Protein AF-0000000084930336 (afdb_homodimer)

Secondary structure (DSSP, 8-state):
-EEEEEEEEEEETTTTEEEEEEEETTSSEEEEEE--HHHHHHHHHHHHT---SS--HHHHHHHHHHHTT--EEEEEEEEEETTEEEEEEEETTS-EEEE-HHHHHHHHHHHT--EEE-HHHHHHH-EE--TTS--HHHHHHHHHTT--GGGGT----/-EEEEEEEEEEETTTTEEEEEEEETTSSEEEEEE--HHHHHHHHHHHHT---SS--HHHHHHHHHHHTT--EEEEEEEEEETTEEEEEEEETTS-EEEE-HHHHHHHHHHHT--EEE-HHHHHHH-EE--TTS--HHHHHHHHHTT--GGGGT----

Sequence (314 aa):
MNELDVVGVRVEMPSNQPIVLLREVGGDRYLPIWIGPGEATAIAFAQQGMAPPRPLTHDLFKDVLEAVGQELTEVRITDLRDGVFYAELVFASGVEVSARPSDAIALALRTGTPIYGSDGVLDDAGIAIPDEQEDEVEKFREFLDQISPEDFGTNSQMNELDVVGVRVEMPSNQPIVLLREVGGDRYLPIWIGPGEATAIAFAQQGMAPPRPLTHDLFKDVLEAVGQELTEVRITDLRDGVFYAELVFASGVEVSARPSDAIALALRTGTPIYGSDGVLDDAGIAIPDEQEDEVEKFREFLDQISPEDFGTNSQ

Radius of gyration: 21.58 Å; Cα contacts (8 Å, |Δi|>4): 586; chains: 2; bounding box: 43×74×46 Å

Foldseek 3Di:
DFWKDWPAKDQDPPVRWIWTWIDTDVAQWIFIDTDHPVLRVLLRCLVVVDDDPDDDDLSVVLVVCVVVVKAFAEKEFEDADLNATWIWTQIPVRDIDIDGPSSSSSNCSNRVHIYYYDPVSCVLGIDGDDCPVPPVVVVVVVVVVVDDSVNSRNPPD/DFWKDWPAKDQDPPVRWIWTWIDTDVAQWIFIDTDHPVLRVLLRCLVVVDDDPDDDDLSVVLVVCVVVVKAFAEKEFEDADLNATWIWTQIPVRDIDIDGPSSSSSNCSNRVHIYYYDPVSCVLGIDGDDCPVPPVVVVVVVVVVVDDSVNSNNPPD

Solvent-accessible surface area (backbone atoms only — not comparable to full-atom values): 17263 Å² total; per-residue (Å²): 113,40,48,41,40,81,74,48,69,44,73,41,82,89,79,58,51,19,31,40,34,30,31,35,63,97,54,49,34,31,40,70,40,82,45,49,62,70,49,42,51,51,36,50,41,40,74,70,66,64,76,64,97,60,57,48,71,59,49,37,50,50,52,49,34,55,71,71,71,50,48,67,58,36,28,33,38,62,40,67,55,89,59,41,62,35,17,34,42,32,31,73,87,69,48,71,40,77,36,40,47,63,58,44,49,34,39,23,58,69,70,72,27,54,35,29,33,25,62,67,35,45,68,75,57,34,42,77,52,73,70,82,63,64,58,59,67,60,49,43,52,56,44,56,71,68,56,48,75,66,71,58,58,43,66,86,119,112,40,50,41,41,82,74,48,69,43,72,41,82,88,79,60,51,19,31,40,36,30,31,35,63,99,54,50,35,31,39,70,40,81,44,50,60,70,49,44,50,52,37,49,41,39,73,68,65,63,75,64,98,59,57,49,72,59,51,36,51,50,53,48,34,54,70,73,70,49,48,68,57,35,29,35,38,61,39,66,57,90,59,41,62,34,16,34,42,31,31,72,87,67,49,70,43,78,35,41,48,63,56,44,50,34,40,25,58,69,69,70,26,52,35,29,32,24,62,68,35,45,70,72,59,34,42,77,53,73,71,82,65,67,57,60,66,59,51,45,51,55,45,56,72,67,58,47,74,65,71,60,60,43,68,87,120

Structure (mmCIF, N/CA/C/O backbone):
data_AF-0000000084930336-model_v1
#
loop_
_entity.id
_entity.type
_entity.pdbx_description
1 polymer 'BFN domain-containing protein'
#
loop_
_atom_site.group_PDB
_atom_site.id
_atom_site.type_symbol
_atom_site.label_atom_id
_atom_site.label_alt_id
_atom_site.label_comp_id
_atom_site.label_asym_id
_atom_site.label_entity_id
_atom_site.label_seq_id
_atom_site.pdbx_PDB_ins_code
_atom_site.Cartn_x
_atom_site.Cartn_y
_atom_site.Cartn_z
_atom_site.occupancy
_atom_site.B_iso_or_equiv
_atom_site.auth_seq_id
_atom_site.auth_comp_id
_atom_site.auth_asym_id
_atom_site.auth_atom_id
_atom_site.pdbx_PDB_model_num
ATOM 1 N N . MET A 1 1 ? -9.281 20.891 14.273 1 92.69 1 MET A N 1
ATOM 2 C CA . MET A 1 1 ? -8.648 20.344 13.078 1 92.69 1 MET A CA 1
ATOM 3 C C . MET A 1 1 ? -8.414 21.438 12.031 1 92.69 1 MET A C 1
ATOM 5 O O . MET A 1 1 ? -9.242 22.344 11.883 1 92.69 1 MET A O 1
ATOM 9 N N . ASN A 1 2 ? -7.258 21.547 11.469 1 97.31 2 ASN A N 1
ATOM 10 C CA . ASN A 1 2 ? -6.871 22.5 10.438 1 97.31 2 ASN A CA 1
ATOM 11 C C . ASN A 1 2 ? -6.602 21.797 9.102 1 97.31 2 ASN A C 1
ATOM 13 O O . ASN A 1 2 ? -5.879 20.797 9.055 1 97.31 2 ASN A O 1
ATOM 17 N N . GLU A 1 3 ? -7.191 22.375 8.125 1 98.56 3 GLU A N 1
ATOM 18 C CA . GLU A 1 3 ? -6.984 21.797 6.805 1 98.56 3 GLU A CA 1
ATOM 19 C C . GLU A 1 3 ? -5.551 22.016 6.324 1 98.56 3 GLU A C 1
ATOM 21 O O . GLU A 1 3 ? -4.973 23.078 6.539 1 98.56 3 GLU A O 1
ATOM 26 N N . LEU A 1 4 ? -5.043 20.984 5.742 1 98.69 4 LEU A N 1
ATOM 27 C CA . LEU A 1 4 ? -3.67 21 5.25 1 98.69 4 LEU A CA 1
ATOM 28 C C . LEU A 1 4 ? -3.621 20.688 3.758 1 98.69 4 LEU A C 1
ATOM 30 O O . LEU A 1 4 ? -4.375 19.844 3.268 1 98.69 4 LEU A O 1
ATOM 34 N N . ASP A 1 5 ? -2.65 21.328 3.105 1 97.69 5 ASP A N 1
ATOM 35 C CA . ASP A 1 5 ? -2.33 21 1.719 1 97.69 5 ASP A CA 1
ATOM 36 C C . ASP A 1 5 ? -0.946 20.375 1.606 1 97.69 5 ASP A C 1
ATOM 38 O O . ASP A 1 5 ? -0.009 20.781 2.289 1 97.69 5 ASP A O 1
ATOM 42 N N . VAL A 1 6 ? -0.922 19.422 0.725 1 97.75 6 VAL A N 1
ATOM 43 C CA . VAL A 1 6 ? 0.392 18.844 0.472 1 97.75 6 VAL A CA 1
ATOM 44 C C . VAL A 1 6 ? 1.202 19.766 -0.433 1 97.75 6 VAL A C 1
ATOM 46 O O . VAL A 1 6 ? 0.833 20 -1.587 1 97.75 6 VAL A O 1
ATOM 49 N N . VAL A 1 7 ? 2.311 20.234 0.076 1 94.44 7 VAL A N 1
ATOM 50 C CA . VAL A 1 7 ? 3.191 21.094 -0.705 1 94.44 7 VAL A CA 1
ATOM 51 C C . VAL A 1 7 ? 4.055 20.25 -1.636 1 94.44 7 VAL A C 1
ATOM 53 O O . VAL A 1 7 ? 4.195 20.562 -2.82 1 94.44 7 VAL A O 1
ATOM 56 N N . GLY A 1 8 ? 4.617 19.234 -1.061 1 94.19 8 GLY A N 1
ATOM 57 C CA . GLY A 1 8 ? 5.438 18.328 -1.854 1 94.19 8 GLY A CA 1
ATOM 58 C C . GLY A 1 8 ? 6.371 17.484 -1.017 1 94.19 8 GLY A C 1
ATOM 59 O O . GLY A 1 8 ? 6.281 17.469 0.213 1 94.19 8 GLY A O 1
ATOM 60 N N . VAL A 1 9 ? 7.152 16.641 -1.714 1 93.88 9 VAL A N 1
ATOM 61 C CA . VAL A 1 9 ? 8.141 15.781 -1.081 1 93.88 9 VAL A CA 1
ATOM 62 C C . VAL A 1 9 ? 9.547 16.266 -1.436 1 93.88 9 VAL A C 1
ATOM 64 O O . VAL A 1 9 ? 9.82 16.594 -2.59 1 93.88 9 VAL A O 1
ATOM 67 N N . ARG A 1 10 ? 10.359 16.297 -0.443 1 87.06 10 ARG A N 1
ATOM 68 C CA . ARG A 1 10 ? 11.75 16.703 -0.651 1 87.06 10 ARG A CA 1
ATOM 69 C C . ARG A 1 10 ? 12.711 15.641 -0.112 1 87.06 10 ARG A C 1
ATOM 71 O O . ARG A 1 10 ? 12.422 14.984 0.892 1 87.06 10 ARG A O 1
ATOM 78 N N . VAL A 1 11 ? 13.68 15.375 -0.974 1 78.25 11 VAL A N 1
ATOM 79 C CA . VAL A 1 11 ? 14.727 14.477 -0.511 1 78.25 11 VAL A CA 1
ATOM 80 C C . VAL A 1 11 ? 15.938 15.281 -0.046 1 78.25 11 VAL A C 1
ATOM 82 O O . VAL A 1 11 ? 16.484 16.094 -0.804 1 78.25 11 VAL A O 1
ATOM 85 N N . GLU A 1 12 ? 16.156 15.156 1.259 1 68.56 12 GLU A N 1
ATOM 86 C CA . GLU A 1 12 ? 17.297 15.891 1.811 1 68.56 12 GLU A CA 1
ATOM 87 C C . GLU A 1 12 ? 18.594 15.102 1.654 1 68.56 12 GLU A C 1
ATOM 89 O O . GLU A 1 12 ? 18.656 13.922 2.01 1 68.56 12 GLU A O 1
ATOM 94 N N . MET A 1 13 ? 19.5 15.648 0.865 1 64.38 13 MET A N 1
ATOM 95 C CA . MET A 1 13 ? 20.859 15.125 0.827 1 64.38 13 MET A CA 1
ATOM 96 C C . MET A 1 13 ? 21.688 15.672 1.988 1 64.38 13 MET A C 1
ATOM 98 O O . MET A 1 13 ? 21.469 16.797 2.43 1 64.38 13 MET A O 1
ATOM 102 N N . PRO A 1 14 ? 22.594 14.734 2.645 1 67.62 14 PRO A N 1
ATOM 103 C CA . PRO A 1 14 ? 23.047 13.422 2.186 1 67.62 14 PRO A CA 1
ATOM 104 C C . PRO A 1 14 ? 22.266 12.266 2.801 1 67.62 14 PRO A C 1
ATOM 106 O O . PRO A 1 14 ? 22.469 11.109 2.438 1 67.62 14 PRO A O 1
ATOM 109 N N . SER A 1 15 ? 21.422 12.617 3.83 1 67.19 15 SER A N 1
ATOM 110 C CA . SER A 1 15 ? 20.781 11.539 4.578 1 67.19 15 SER A CA 1
ATOM 111 C C . SER A 1 15 ? 19.844 10.734 3.695 1 67.19 15 SER A C 1
ATOM 113 O O . SER A 1 15 ? 19.531 9.578 3.992 1 67.19 15 SER A O 1
ATOM 115 N N . ASN A 1 16 ? 19.422 11.281 2.66 1 77.12 16 ASN A N 1
ATOM 116 C CA . ASN A 1 16 ? 18.531 10.664 1.682 1 77.12 16 ASN A CA 1
ATOM 117 C C . ASN A 1 16 ? 17.188 10.297 2.299 1 77.12 16 ASN A C 1
ATOM 119 O O . ASN A 1 16 ? 16.5 9.398 1.81 1 77.12 16 ASN A O 1
ATOM 123 N N . GLN A 1 17 ? 16.969 10.922 3.514 1 86.69 17 GLN A N 1
ATOM 124 C CA . GLN A 1 17 ? 15.672 10.672 4.121 1 86.69 17 GLN A CA 1
ATOM 125 C C . GLN A 1 17 ? 14.641 11.703 3.648 1 86.69 17 GLN A C 1
ATOM 127 O O . GLN A 1 17 ? 14.773 12.891 3.939 1 86.69 17 GLN A O 1
ATOM 132 N N . PRO A 1 18 ? 13.617 11.359 3.043 1 93.69 18 PRO A N 1
ATOM 133 C CA . PRO A 1 18 ? 12.664 12.297 2.455 1 93.69 18 PRO A CA 1
ATOM 134 C C . PRO A 1 18 ? 11.727 12.914 3.494 1 93.69 18 PRO A C 1
ATOM 136 O O . PRO A 1 18 ? 11.531 12.344 4.57 1 93.69 18 PRO A O 1
ATOM 139 N N . ILE A 1 19 ? 11.266 14.102 3.156 1 92.75 19 ILE A N 1
ATOM 140 C CA . ILE A 1 19 ? 10.281 14.812 3.973 1 92.75 19 ILE A CA 1
ATOM 141 C C . ILE A 1 19 ? 9.062 15.164 3.125 1 92.75 19 ILE A C 1
ATOM 143 O O . ILE A 1 19 ? 9.203 15.633 1.99 1 92.75 19 ILE A O 1
ATOM 147 N N . VAL A 1 20 ? 7.926 14.852 3.652 1 96.69 20 VAL A N 1
ATOM 148 C CA . VAL A 1 20 ? 6.715 15.43 3.074 1 96.69 20 VAL A CA 1
ATOM 149 C C . VAL A 1 20 ? 6.336 16.703 3.834 1 96.69 20 VAL A C 1
ATOM 151 O O . VAL A 1 20 ? 6.359 16.719 5.066 1 96.69 20 VAL A O 1
ATOM 154 N N . LEU A 1 21 ? 6.039 17.75 3.076 1 95.75 21 LEU A N 1
ATOM 155 C CA . LEU A 1 21 ? 5.684 19.031 3.668 1 95.75 21 LEU A CA 1
ATOM 156 C C . LEU A 1 21 ? 4.211 19.344 3.436 1 95.75 21 LEU A C 1
ATOM 158 O O . LEU A 1 21 ? 3.74 19.312 2.297 1 95.75 21 LEU A O 1
ATOM 162 N N . LEU A 1 22 ? 3.52 19.562 4.551 1 97.75 22 LEU A N 1
ATOM 163 C CA . LEU A 1 22 ? 2.137 20.016 4.484 1 97.75 22 LEU A CA 1
ATOM 164 C C . LEU A 1 22 ? 2.023 21.469 4.93 1 97.75 22 LEU A C 1
ATOM 166 O O . LEU A 1 22 ? 2.773 21.922 5.801 1 97.75 22 LEU A O 1
ATOM 170 N N . ARG A 1 23 ? 1.104 22.141 4.379 1 96.56 23 ARG A N 1
ATOM 171 C CA . ARG A 1 23 ? 0.869 23.547 4.727 1 96.56 23 ARG A CA 1
ATOM 172 C C . ARG A 1 23 ? -0.55 23.75 5.25 1 96.56 23 ARG A C 1
ATOM 174 O O . ARG A 1 23 ? -1.508 23.219 4.676 1 96.56 23 ARG A O 1
ATOM 181 N N . GLU A 1 24 ? -0.615 24.516 6.277 1 97.06 24 GLU A N 1
ATOM 182 C CA . GLU A 1 24 ? -1.922 24.891 6.812 1 97.06 24 GLU A CA 1
ATOM 183 C C . GLU A 1 24 ? -2.66 25.828 5.863 1 97.06 24 GLU A C 1
ATOM 185 O O . GLU A 1 24 ? -2.127 26.875 5.465 1 97.06 24 GLU A O 1
ATOM 190 N N . VAL A 1 25 ? -3.852 25.375 5.504 1 95.94 25 VAL A N 1
ATOM 191 C CA . VAL A 1 25 ? -4.672 26.203 4.621 1 95.94 25 VAL A CA 1
ATOM 192 C C . VAL A 1 25 ? -5.133 27.453 5.367 1 95.94 25 VAL A C 1
ATOM 194 O O . VAL A 1 25 ? -5.727 27.344 6.445 1 95.94 25 VAL A O 1
ATOM 197 N N . GLY A 1 26 ? -4.887 28.578 4.793 1 92 26 GLY A N 1
ATOM 198 C CA . GLY A 1 26 ? -5.281 29.828 5.422 1 92 26 GLY A CA 1
ATOM 199 C C . GLY A 1 26 ? -4.391 30.234 6.582 1 92 26 GLY A C 1
ATOM 200 O O . GLY A 1 26 ? -4.723 31.141 7.348 1 92 26 GLY A O 1
ATOM 201 N N . GLY A 1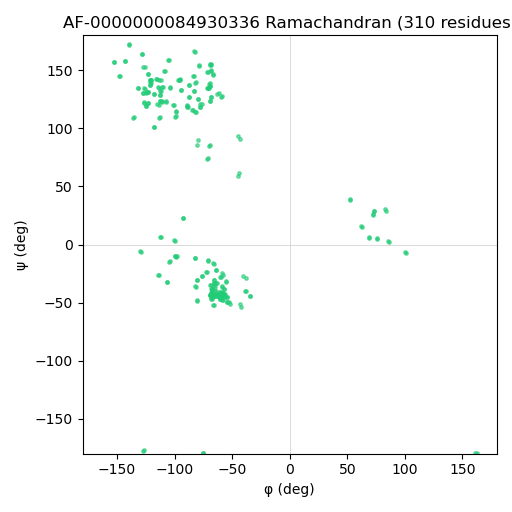 27 ? -3.342 29.484 6.805 1 90.94 27 GLY A N 1
ATOM 202 C CA . GLY A 1 27 ? -2.398 29.75 7.883 1 90.94 27 GLY A CA 1
ATOM 203 C C . GLY A 1 27 ? -0.96 29.828 7.41 1 90.94 27 GLY A C 1
ATOM 204 O O . GLY A 1 27 ? -0.691 29.766 6.207 1 90.94 27 GLY A O 1
ATOM 205 N N . ASP A 1 28 ? -0.067 30.016 8.422 1 89.81 28 ASP A N 1
ATOM 206 C CA . ASP A 1 28 ? 1.339 30.203 8.086 1 89.81 28 ASP A CA 1
ATOM 207 C C . ASP A 1 28 ? 2.186 29.016 8.539 1 89.81 28 ASP A C 1
ATOM 209 O O . ASP A 1 28 ? 3.414 29.047 8.43 1 89.81 28 ASP A O 1
ATOM 213 N N . ARG A 1 29 ? 1.531 28.031 8.992 1 93.44 29 ARG A N 1
ATOM 214 C CA . ARG A 1 29 ? 2.301 26.922 9.531 1 93.44 29 ARG A CA 1
ATOM 215 C C . ARG A 1 29 ? 2.506 25.844 8.477 1 93.44 29 ARG A C 1
ATOM 217 O O . ARG A 1 29 ? 1.603 25.547 7.688 1 93.44 29 ARG A O 1
ATOM 224 N N . TYR A 1 30 ? 3.631 25.281 8.508 1 94.06 30 TYR A N 1
ATOM 225 C CA . TYR A 1 30 ? 4 24.109 7.727 1 94.06 30 TYR A CA 1
ATOM 226 C C . TYR A 1 30 ? 4.305 22.922 8.633 1 94.06 30 TYR A C 1
ATOM 228 O O . TYR A 1 30 ? 4.84 23.094 9.727 1 94.06 30 TYR A O 1
ATOM 236 N N . LEU A 1 31 ? 3.93 21.766 8.219 1 96.06 31 LEU A N 1
ATOM 237 C CA . LEU A 1 31 ? 4.164 20.547 8.977 1 96.06 31 LEU A CA 1
ATOM 238 C C . LEU A 1 31 ? 5.062 19.578 8.195 1 96.06 31 LEU A C 1
ATOM 240 O O . LEU A 1 31 ? 4.613 18.938 7.242 1 96.06 31 LEU A O 1
ATOM 244 N N . PRO A 1 32 ? 6.293 19.5 8.508 1 94.94 32 PRO A N 1
ATOM 245 C CA . PRO A 1 32 ? 7.191 18.531 7.887 1 94.94 32 PRO A CA 1
ATOM 246 C C . PRO A 1 32 ? 7.109 17.156 8.539 1 94.94 32 PRO A C 1
ATOM 248 O O . PRO A 1 32 ? 7.117 17.047 9.773 1 94.94 32 PRO A O 1
ATOM 251 N N . ILE A 1 33 ? 6.992 16.156 7.793 1 96.19 33 ILE A N 1
ATOM 252 C CA . ILE A 1 33 ? 6.973 14.789 8.312 1 96.19 33 ILE A CA 1
ATOM 253 C C . ILE A 1 33 ? 8.023 13.945 7.586 1 96.19 33 ILE A C 1
ATOM 255 O O . ILE A 1 33 ? 7.988 13.82 6.359 1 96.19 33 ILE A O 1
ATOM 259 N N . TRP A 1 34 ? 8.938 13.383 8.375 1 93.44 34 TRP A N 1
ATOM 260 C CA . TRP A 1 34 ? 9.938 12.477 7.82 1 93.44 34 TRP A CA 1
ATOM 261 C C . TRP A 1 34 ? 9.297 11.164 7.391 1 93.44 34 TRP A C 1
ATOM 263 O O . TRP A 1 34 ? 8.508 10.578 8.133 1 93.44 34 TRP A O 1
ATOM 273 N N . ILE A 1 35 ? 9.695 10.719 6.18 1 95.69 35 ILE A N 1
ATOM 274 C CA . ILE A 1 35 ? 9.133 9.477 5.66 1 95.69 35 ILE A CA 1
ATOM 275 C C . ILE A 1 35 ? 10.227 8.664 4.969 1 95.69 35 ILE A C 1
ATOM 277 O O . ILE A 1 35 ? 11.383 9.094 4.902 1 95.69 35 ILE A O 1
ATOM 281 N N . GLY A 1 36 ? 9.883 7.457 4.602 1 93.25 36 GLY A N 1
ATOM 282 C CA . GLY A 1 36 ? 10.82 6.621 3.869 1 93.25 36 GLY A CA 1
ATOM 283 C C . GLY A 1 36 ? 10.836 6.895 2.377 1 93.25 36 GLY A C 1
ATOM 284 O O . GLY A 1 36 ? 9.914 7.535 1.854 1 93.25 36 GLY A O 1
ATOM 285 N N . PRO A 1 37 ? 11.875 6.359 1.688 1 92.44 37 PRO A N 1
ATOM 286 C CA . PRO A 1 37 ? 11.984 6.594 0.247 1 92.44 37 PRO A CA 1
ATOM 287 C C . PRO A 1 37 ? 10.797 6.031 -0.531 1 92.44 37 PRO A C 1
ATOM 289 O O . PRO A 1 37 ? 10.312 6.66 -1.477 1 92.44 37 PRO A O 1
ATOM 292 N N . GLY A 1 38 ? 10.367 4.844 -0.213 1 93.5 38 GLY A N 1
ATOM 293 C CA . GLY A 1 38 ? 9.219 4.266 -0.885 1 93.5 38 GLY A CA 1
ATOM 294 C C . GLY A 1 38 ? 7.953 5.078 -0.705 1 93.5 38 GLY A C 1
ATOM 295 O O . GLY A 1 38 ? 7.188 5.266 -1.653 1 93.5 38 GLY A O 1
ATOM 296 N N . GLU A 1 39 ? 7.785 5.547 0.453 1 96.19 39 GLU A N 1
ATOM 297 C CA . GLU A 1 39 ? 6.641 6.398 0.763 1 96.19 39 GLU A CA 1
ATOM 298 C C . GLU A 1 39 ? 6.695 7.707 -0.02 1 96.19 39 GLU A C 1
ATOM 300 O O . GLU A 1 39 ? 5.68 8.164 -0.553 1 96.19 39 GLU A O 1
ATOM 305 N N . ALA A 1 40 ? 7.848 8.211 -0.025 1 95.06 40 ALA A N 1
ATOM 306 C CA . ALA A 1 40 ? 8.062 9.453 -0.756 1 95.06 40 ALA A CA 1
ATOM 307 C C . ALA A 1 40 ? 7.711 9.289 -2.234 1 95.06 40 ALA 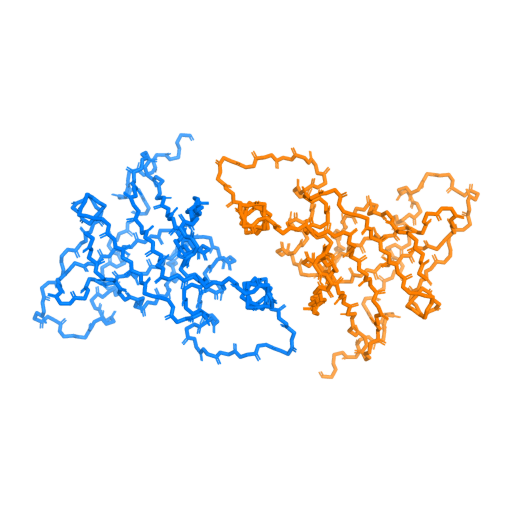A C 1
ATOM 309 O O . ALA A 1 40 ? 7.043 10.141 -2.82 1 95.06 40 ALA A O 1
ATOM 310 N N . THR A 1 41 ? 8.125 8.266 -2.814 1 93.75 41 THR A N 1
ATOM 311 C CA . THR A 1 41 ? 7.832 7.973 -4.215 1 93.75 41 THR A CA 1
ATOM 312 C C . THR A 1 41 ? 6.328 7.855 -4.441 1 93.75 41 THR A C 1
ATOM 314 O O . THR A 1 41 ? 5.797 8.406 -5.406 1 93.75 41 THR A O 1
ATOM 317 N N . ALA A 1 42 ? 5.66 7.184 -3.578 1 95.94 42 ALA A N 1
ATOM 318 C CA . ALA A 1 42 ? 4.219 6.984 -3.695 1 95.94 42 ALA A CA 1
ATOM 319 C C . ALA A 1 42 ? 3.479 8.32 -3.662 1 95.94 42 ALA A C 1
ATOM 321 O O . ALA A 1 42 ? 2.539 8.531 -4.434 1 95.94 42 ALA A O 1
ATOM 322 N N . ILE A 1 43 ? 3.861 9.18 -2.771 1 97.56 43 ILE A N 1
ATOM 323 C CA . ILE A 1 43 ? 3.211 10.477 -2.639 1 97.56 43 ILE A CA 1
ATOM 324 C C . ILE A 1 43 ? 3.52 11.336 -3.861 1 97.56 43 ILE A C 1
ATOM 326 O O . ILE A 1 43 ? 2.623 11.961 -4.43 1 97.56 43 ILE A O 1
ATOM 330 N N . ALA A 1 44 ? 4.766 11.359 -4.266 1 94.75 44 ALA A N 1
ATOM 331 C CA . ALA A 1 44 ? 5.184 12.148 -5.418 1 94.75 44 ALA A CA 1
ATOM 332 C C . ALA A 1 44 ? 4.422 11.734 -6.676 1 94.75 44 ALA A C 1
ATOM 334 O O . ALA A 1 44 ? 3.973 12.578 -7.449 1 94.75 44 ALA A O 1
ATOM 335 N N . PHE A 1 45 ? 4.258 10.484 -6.898 1 94.5 45 PHE A N 1
ATOM 336 C CA . PHE A 1 45 ? 3.527 9.961 -8.047 1 94.5 45 PHE A CA 1
ATOM 337 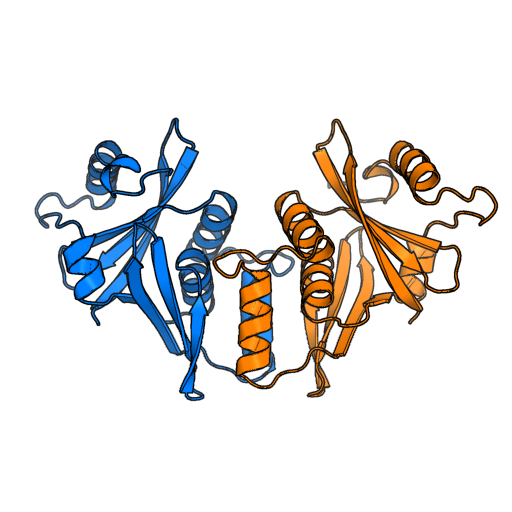C C . PHE A 1 45 ? 2.088 10.461 -8.047 1 94.5 45 PHE A C 1
ATOM 339 O O . PHE A 1 45 ? 1.566 10.867 -9.086 1 94.5 45 PHE A O 1
ATOM 346 N N . ALA A 1 46 ? 1.509 10.391 -6.914 1 96.19 46 ALA A N 1
ATOM 347 C CA . ALA A 1 46 ? 0.125 10.844 -6.809 1 96.19 46 ALA A CA 1
ATOM 348 C C . ALA A 1 46 ? 0.017 12.344 -7.098 1 96.19 46 ALA A C 1
ATOM 350 O O . ALA A 1 46 ? -0.899 12.781 -7.797 1 96.19 46 ALA A O 1
ATOM 351 N N . GLN A 1 47 ? 0.904 13.117 -6.598 1 95 47 GLN A N 1
ATOM 352 C CA . GLN A 1 47 ? 0.886 14.562 -6.77 1 95 47 GLN A CA 1
ATOM 353 C C . GLN A 1 47 ? 1.042 14.945 -8.234 1 95 47 GLN A C 1
ATOM 355 O O . GLN A 1 47 ? 0.464 15.938 -8.695 1 95 47 GLN A O 1
ATOM 360 N N . GLN A 1 48 ? 1.752 14.195 -8.914 1 93.19 48 GLN A N 1
ATOM 361 C CA . GLN A 1 48 ? 2.027 14.5 -10.312 1 93.19 48 GLN A CA 1
ATOM 362 C C . GLN A 1 48 ? 0.888 14.031 -11.211 1 93.19 48 GLN A C 1
ATOM 364 O O . GLN A 1 48 ? 0.849 14.359 -12.398 1 93.19 48 GLN A O 1
ATOM 369 N N . GLY A 1 49 ? 0.01 13.258 -10.664 1 89.31 49 GLY A N 1
ATOM 370 C CA . GLY A 1 49 ? -1.133 12.773 -11.422 1 89.31 49 GLY A CA 1
ATOM 371 C C . GLY A 1 49 ? -0.767 11.719 -12.453 1 89.31 49 GLY A C 1
ATOM 372 O O . GLY A 1 49 ? -1.421 11.609 -13.492 1 89.31 49 GLY A O 1
ATOM 373 N N . MET A 1 50 ? 0.263 11.062 -12.227 1 84.69 50 MET A N 1
ATOM 374 C CA . MET A 1 50 ? 0.689 10 -13.133 1 84.69 50 MET A CA 1
ATOM 375 C C . MET A 1 50 ? -0.115 8.727 -12.891 1 84.69 50 MET A C 1
ATOM 377 O O . MET A 1 50 ? -0.268 8.289 -11.75 1 84.69 50 MET A O 1
ATOM 381 N N . ALA A 1 51 ? -0.706 8.234 -13.914 1 85.94 51 ALA A N 1
ATOM 382 C CA . ALA A 1 51 ? -1.42 6.961 -13.828 1 85.94 51 ALA A CA 1
ATOM 383 C C . ALA A 1 51 ? -0.564 5.816 -14.359 1 85.94 51 ALA A C 1
ATOM 385 O O . ALA A 1 51 ? -0.258 5.766 -15.555 1 85.94 51 ALA A O 1
ATOM 386 N N . PRO A 1 52 ? -0.178 5.02 -13.438 1 91.06 52 PRO A N 1
ATOM 387 C CA . PRO A 1 52 ? 0.621 3.889 -13.922 1 91.06 52 PRO A CA 1
ATOM 388 C C . PRO A 1 52 ? -0.198 2.893 -14.734 1 91.06 52 PRO A C 1
ATOM 390 O O . PRO A 1 52 ? -1.424 2.848 -14.609 1 91.06 52 PRO A O 1
ATOM 393 N N . PRO A 1 53 ? 0.441 2.145 -15.625 1 91.5 53 PRO A N 1
ATOM 394 C CA . PRO A 1 53 ? -0.273 1.161 -16.438 1 91.5 53 PRO A CA 1
ATOM 395 C C . PRO A 1 53 ? -0.999 0.112 -15.602 1 91.5 53 PRO A C 1
ATOM 397 O O . PRO A 1 53 ? -2.066 -0.366 -15.992 1 91.5 53 PRO A O 1
ATOM 400 N N . ARG A 1 54 ? -0.383 -0.259 -14.516 1 95.94 54 ARG A N 1
ATOM 401 C CA . ARG A 1 54 ? -0.979 -1.125 -13.508 1 95.94 54 ARG A CA 1
ATOM 402 C C . ARG A 1 54 ? -1.019 -0.434 -12.148 1 95.94 54 ARG A C 1
ATOM 404 O O . ARG A 1 54 ? -0.113 0.331 -11.812 1 95.94 54 ARG A O 1
ATOM 411 N N . PRO A 1 55 ? -2.117 -0.669 -11.453 1 96.94 55 PRO A N 1
ATOM 412 C CA . PRO A 1 55 ? -2.246 0.033 -10.172 1 96.94 55 PRO A CA 1
ATOM 413 C C . PRO A 1 55 ? -1.102 -0.276 -9.211 1 96.94 55 PRO A C 1
ATOM 415 O O . PRO A 1 55 ? -0.807 -1.445 -8.945 1 96.94 55 PRO A O 1
ATOM 418 N N . LEU A 1 56 ? -0.489 0.767 -8.711 1 97.5 56 LEU A N 1
ATOM 419 C CA . LEU A 1 56 ? 0.419 0.586 -7.582 1 97.5 56 LEU A CA 1
ATOM 420 C C . LEU A 1 56 ? -0.357 0.368 -6.289 1 97.5 56 LEU A C 1
ATOM 422 O O . LEU A 1 56 ? -1.59 0.359 -6.293 1 97.5 56 LEU A O 1
ATOM 426 N N . THR A 1 57 ? 0.348 0.21 -5.238 1 98.31 57 THR A N 1
ATOM 427 C CA . THR A 1 57 ? -0.272 -0.28 -4.012 1 98.31 57 THR A CA 1
ATOM 428 C C . THR A 1 57 ? -1.402 0.646 -3.572 1 98.31 57 THR A C 1
ATOM 430 O O . THR A 1 57 ? -2.508 0.187 -3.275 1 98.31 57 THR A O 1
ATOM 433 N N . HIS A 1 58 ? -1.164 1.973 -3.537 1 98.62 58 HIS A N 1
ATOM 434 C CA . HIS A 1 58 ? -2.193 2.887 -3.053 1 98.62 58 HIS A CA 1
ATOM 435 C C . HIS A 1 58 ? -3.287 3.086 -4.098 1 98.62 58 HIS A C 1
ATOM 437 O O . HIS A 1 58 ? -4.43 3.393 -3.754 1 98.62 58 HIS A O 1
ATOM 443 N N . ASP A 1 59 ? -2.936 2.922 -5.387 1 98.31 59 ASP A N 1
ATOM 444 C CA . ASP A 1 59 ? -3.963 2.916 -6.426 1 98.31 59 ASP A CA 1
ATOM 445 C C . ASP A 1 59 ? -4.914 1.735 -6.246 1 98.31 59 ASP A C 1
ATOM 447 O O . ASP A 1 59 ? -6.133 1.891 -6.359 1 98.31 59 ASP A O 1
ATOM 451 N N . LEU A 1 60 ? -4.305 0.623 -5.98 1 98.75 60 LEU A N 1
ATOM 452 C CA . LEU A 1 60 ? -5.113 -0.561 -5.715 1 98.75 60 LEU A CA 1
ATOM 453 C C . LEU A 1 60 ? -6.012 -0.343 -4.504 1 98.75 60 LEU A C 1
ATOM 455 O O . LEU A 1 60 ? -7.188 -0.717 -4.52 1 98.75 60 LEU A O 1
ATOM 459 N N . PHE A 1 61 ? -5.434 0.221 -3.506 1 98.88 61 PHE A N 1
ATOM 460 C CA . PHE A 1 61 ? -6.176 0.53 -2.289 1 98.88 61 PHE A CA 1
ATOM 461 C C . PHE A 1 61 ? -7.406 1.371 -2.607 1 98.88 61 PHE A C 1
ATOM 463 O O . PHE A 1 61 ? -8.523 1.015 -2.225 1 98.88 61 PHE A O 1
ATOM 470 N N . LYS A 1 62 ? -7.223 2.414 -3.359 1 98.62 62 LYS A N 1
ATOM 471 C CA . LYS A 1 62 ? -8.32 3.273 -3.803 1 98.62 62 LYS A CA 1
ATOM 472 C C . LYS A 1 62 ? -9.336 2.486 -4.629 1 98.62 62 LYS A C 1
ATOM 474 O O . LYS A 1 62 ? -10.539 2.594 -4.402 1 98.62 62 LYS A O 1
ATOM 479 N N . ASP A 1 63 ? -8.859 1.692 -5.57 1 98.62 63 ASP A N 1
ATOM 480 C CA . ASP A 1 63 ? -9.742 0.918 -6.434 1 98.62 63 ASP A CA 1
ATOM 481 C C . ASP A 1 63 ? -10.625 -0.018 -5.613 1 98.62 63 ASP A C 1
ATOM 483 O O . ASP A 1 63 ? -11.82 -0.154 -5.895 1 98.62 63 ASP A O 1
ATOM 487 N N . VAL A 1 64 ? -10.031 -0.638 -4.625 1 98.88 64 VAL A N 1
ATOM 488 C CA . VAL A 1 64 ? -10.773 -1.576 -3.795 1 98.88 64 VAL A CA 1
ATOM 489 C C . VAL A 1 64 ? -11.812 -0.822 -2.969 1 98.88 64 VAL A C 1
ATOM 491 O O . VAL A 1 64 ? -12.977 -1.239 -2.885 1 98.88 64 VAL A O 1
ATOM 494 N N . LEU A 1 65 ? -11.398 0.272 -2.346 1 98.75 65 LEU A N 1
ATOM 495 C CA . LEU A 1 65 ? -12.352 1.064 -1.576 1 98.75 65 LEU A CA 1
ATOM 496 C C . LEU A 1 65 ? -13.555 1.458 -2.436 1 98.75 65 LEU A C 1
ATOM 498 O O . LEU A 1 65 ? -14.703 1.322 -2.006 1 98.75 65 LEU A O 1
ATOM 502 N N . GLU A 1 66 ? -13.273 1.9 -3.633 1 98.5 66 GLU A N 1
ATOM 503 C CA . GLU A 1 66 ? -14.344 2.295 -4.547 1 98.5 66 GLU A CA 1
ATOM 504 C C . GLU A 1 66 ? -15.227 1.103 -4.914 1 98.5 66 GLU A C 1
ATOM 506 O O . GLU A 1 66 ? -16.453 1.203 -4.906 1 98.5 66 GLU A O 1
ATOM 511 N N . ALA A 1 67 ? -14.617 0.01 -5.188 1 98.69 67 ALA A N 1
ATOM 512 C CA . ALA A 1 67 ? -15.336 -1.179 -5.637 1 98.69 67 ALA A CA 1
ATOM 513 C C . ALA A 1 67 ? -16.25 -1.713 -4.543 1 98.69 67 ALA A C 1
ATOM 515 O O . ALA A 1 67 ? -17.328 -2.248 -4.832 1 98.69 67 ALA A O 1
ATOM 516 N N . VAL A 1 68 ? -15.844 -1.508 -3.309 1 97.88 68 VAL A N 1
ATOM 517 C CA . VAL A 1 68 ? -16.656 -2.068 -2.229 1 97.88 68 VAL A CA 1
ATOM 518 C C . VAL A 1 68 ? -17.531 -0.98 -1.627 1 97.88 68 VAL A C 1
ATOM 520 O O . VAL A 1 68 ? -18.1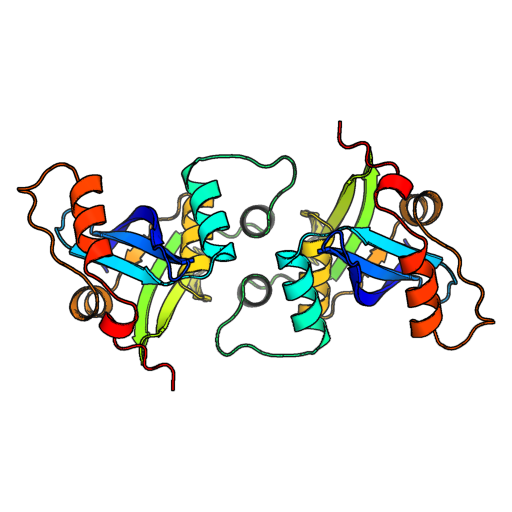56 -1.181 -0.575 1 97.88 68 VAL A O 1
ATOM 523 N N . GLY A 1 69 ? -17.516 0.16 -2.141 1 97.75 69 GLY A N 1
ATOM 524 C CA . GLY A 1 69 ? -18.469 1.214 -1.804 1 97.75 69 GLY A CA 1
ATOM 525 C C . GLY A 1 69 ? -18.078 1.99 -0.56 1 97.75 69 GLY A C 1
ATOM 526 O O . GLY A 1 69 ? -18.938 2.449 0.189 1 97.75 69 GLY A O 1
ATOM 527 N N . GLN A 1 70 ? -16.781 2.064 -0.327 1 98.38 70 GLN A N 1
ATOM 528 C CA . GLN A 1 70 ? -16.312 2.824 0.823 1 98.38 70 GLN A CA 1
ATOM 529 C C . GLN A 1 70 ? -15.727 4.168 0.39 1 98.38 70 GLN A C 1
ATOM 531 O O . GLN A 1 70 ? -14.977 4.238 -0.584 1 98.38 70 GLN A O 1
ATOM 536 N N . GLU A 1 71 ? -16.125 5.145 1.113 1 98.69 71 GLU A N 1
ATOM 537 C CA . GLU A 1 71 ? -15.641 6.488 0.803 1 98.69 71 GLU A CA 1
ATOM 538 C C . GLU A 1 71 ? -14.758 7.031 1.921 1 98.69 71 GLU A C 1
ATOM 540 O O . GLU A 1 71 ? -15.188 7.125 3.072 1 98.69 71 GLU A O 1
ATOM 545 N N . LEU A 1 72 ? -13.57 7.32 1.598 1 98.88 72 LEU A N 1
ATOM 546 C CA . LEU A 1 72 ? -12.672 8.039 2.5 1 98.88 72 LEU A CA 1
ATOM 547 C C . LEU A 1 72 ? -13.016 9.523 2.533 1 98.88 72 LEU A C 1
ATOM 549 O O . LEU A 1 72 ? -12.883 10.219 1.521 1 98.88 72 LEU A O 1
ATOM 553 N N . THR A 1 73 ? -13.344 10.055 3.674 1 98.88 73 THR A N 1
ATOM 554 C CA . THR A 1 73 ? -13.883 11.406 3.713 1 98.88 73 THR A CA 1
ATOM 555 C C . THR A 1 73 ? -12.852 12.383 4.266 1 98.88 73 THR A C 1
ATOM 557 O O . THR A 1 73 ? -12.852 13.562 3.904 1 98.88 73 THR A O 1
ATOM 560 N N . GLU A 1 74 ? -11.992 11.828 5.211 1 98.75 74 GLU A N 1
ATOM 561 C CA . GLU A 1 74 ? -10.953 12.656 5.812 1 98.75 74 GLU A CA 1
ATOM 562 C C . GLU A 1 74 ? -9.719 11.836 6.152 1 98.75 74 GLU A C 1
ATOM 564 O O . GLU A 1 74 ? -9.82 10.664 6.508 1 98.75 74 GLU A O 1
ATOM 569 N N . VAL A 1 75 ? -8.688 12.5 5.988 1 98.88 75 VAL A N 1
ATOM 570 C CA . VAL A 1 75 ? -7.434 12.062 6.602 1 98.88 75 VAL A CA 1
ATOM 571 C C . VAL A 1 75 ? -7.016 13.055 7.684 1 98.88 75 VAL A C 1
ATOM 573 O O . VAL A 1 75 ? -7.004 14.266 7.457 1 98.88 75 VAL A O 1
ATOM 576 N N . ARG A 1 76 ? -6.738 12.547 8.828 1 98.88 76 ARG A N 1
ATOM 577 C CA . ARG A 1 76 ? -6.387 13.414 9.945 1 98.88 76 ARG A CA 1
ATOM 578 C C . ARG A 1 76 ? -5.023 13.047 10.516 1 98.88 76 ARG A C 1
ATOM 580 O O . ARG A 1 76 ? -4.789 11.898 10.891 1 98.88 76 ARG A O 1
ATOM 587 N N . ILE A 1 77 ? -4.133 14 10.516 1 98.81 77 ILE A N 1
ATOM 588 C CA . ILE A 1 77 ? -2.93 13.844 11.32 1 98.81 77 ILE A CA 1
ATOM 589 C C . ILE A 1 77 ? -3.229 14.227 12.773 1 98.81 77 ILE A C 1
ATOM 591 O O . ILE A 1 77 ? -3.381 15.414 13.086 1 98.81 77 ILE A O 1
ATOM 595 N N . THR A 1 78 ? -3.166 13.258 13.703 1 98.38 78 THR A N 1
ATOM 596 C CA . THR A 1 78 ? -3.902 13.453 14.945 1 98.38 78 THR A CA 1
ATOM 597 C C . THR A 1 78 ? -2.945 13.578 16.125 1 98.38 78 THR A C 1
ATOM 599 O O . THR A 1 78 ? -3.301 14.148 17.156 1 98.38 78 THR A O 1
ATOM 602 N N . ASP A 1 79 ? -1.744 12.938 15.914 1 97.38 79 ASP A N 1
ATOM 603 C CA . ASP A 1 79 ? -0.917 12.859 17.109 1 97.38 79 ASP A CA 1
ATOM 604 C C . ASP A 1 79 ? 0.566 12.797 16.75 1 97.38 79 ASP A C 1
ATOM 606 O O . ASP A 1 79 ? 0.921 12.492 15.609 1 97.38 79 ASP A O 1
ATOM 610 N N . LEU A 1 80 ? 1.347 13.188 17.672 1 97.12 80 LEU A N 1
ATOM 611 C CA . LEU A 1 80 ? 2.801 13.07 17.703 1 97.12 80 LEU A CA 1
ATOM 612 C C . LEU A 1 80 ? 3.279 12.586 19.078 1 97.12 80 LEU A C 1
ATOM 614 O O . LEU A 1 80 ? 3.146 13.305 20.078 1 97.12 80 LEU A O 1
ATOM 618 N N . ARG A 1 81 ? 3.777 11.281 19.094 1 95.06 81 ARG A N 1
ATOM 619 C CA . ARG A 1 81 ? 4.262 10.68 20.328 1 95.06 81 ARG A CA 1
ATOM 620 C C . ARG A 1 81 ? 5.691 10.172 20.156 1 95.06 81 ARG A C 1
ATOM 622 O O . ARG A 1 81 ? 5.949 9.273 19.359 1 95.06 81 ARG A O 1
ATOM 629 N N . ASP A 1 82 ? 6.566 10.727 20.953 1 93.44 82 ASP A N 1
ATOM 630 C CA . ASP A 1 82 ? 7.965 10.305 20.906 1 93.44 82 ASP A CA 1
ATOM 631 C C . ASP A 1 82 ? 8.516 10.352 19.484 1 93.44 82 ASP A C 1
ATOM 633 O O . ASP A 1 82 ? 9.133 9.391 19.031 1 93.44 82 ASP A O 1
ATOM 637 N N . GLY A 1 83 ? 8.055 11.406 18.828 1 92.44 83 GLY A N 1
ATOM 638 C CA . GLY A 1 83 ? 8.602 11.656 17.5 1 92.44 83 GLY A CA 1
ATOM 639 C C . GLY A 1 83 ? 7.879 10.898 16.406 1 92.44 83 GLY A C 1
ATOM 640 O O . GLY A 1 83 ? 8.242 10.992 15.227 1 92.44 83 GLY A O 1
ATOM 641 N N . VAL A 1 84 ? 6.871 10.18 16.797 1 94.94 84 VAL A N 1
ATOM 642 C CA . VAL A 1 84 ? 6.141 9.383 15.82 1 94.94 84 VAL A CA 1
ATOM 643 C C . VAL A 1 84 ? 4.773 10.016 15.562 1 94.94 84 VAL A C 1
ATOM 645 O O . VAL A 1 84 ? 3.992 10.227 16.484 1 94.94 84 VAL A O 1
ATOM 648 N N . PHE A 1 85 ? 4.523 10.328 14.297 1 97.62 85 PHE A N 1
ATOM 649 C CA . PHE A 1 85 ? 3.236 10.891 13.906 1 97.62 85 PHE A CA 1
ATOM 650 C C . PHE A 1 85 ? 2.199 9.797 13.703 1 97.62 85 PHE A C 1
ATOM 652 O O . PHE A 1 85 ? 2.518 8.727 13.18 1 97.62 85 PHE A O 1
ATOM 659 N N . TYR A 1 86 ? 1.001 10.125 14.047 1 98.19 86 TYR A N 1
ATOM 660 C CA . TYR A 1 86 ? -0.141 9.242 13.836 1 98.19 86 TYR A CA 1
ATOM 661 C C . TYR A 1 86 ? -1.187 9.914 12.953 1 98.19 86 TYR A C 1
ATOM 663 O O . TYR A 1 86 ? -1.452 11.109 13.086 1 98.19 86 TYR A O 1
ATOM 671 N N . ALA A 1 87 ? -1.734 9.078 12.125 1 98.81 87 ALA A N 1
ATOM 672 C CA . ALA A 1 87 ? -2.854 9.539 11.305 1 98.81 87 ALA A CA 1
ATOM 673 C C . ALA A 1 87 ? -4.047 8.594 11.422 1 98.81 87 ALA A C 1
ATOM 675 O O . ALA A 1 87 ? -3.922 7.492 11.961 1 98.81 87 ALA A O 1
ATOM 676 N N . GLU A 1 88 ? -5.148 9.109 10.992 1 98.81 88 GLU A N 1
ATOM 677 C CA . GLU A 1 88 ? -6.379 8.328 10.938 1 98.81 88 GLU A CA 1
ATOM 678 C C . GLU A 1 88 ? -7.066 8.477 9.586 1 98.81 88 GLU A C 1
ATOM 680 O O . GLU A 1 88 ? -7.141 9.586 9.039 1 98.81 88 GLU A O 1
ATOM 685 N N . LEU A 1 89 ? -7.488 7.375 9.07 1 98.94 89 LEU A N 1
ATOM 686 C CA . LEU A 1 89 ? -8.43 7.383 7.953 1 98.94 89 LEU A CA 1
ATOM 687 C C . LEU A 1 89 ? -9.867 7.426 8.453 1 98.94 89 LEU A C 1
ATOM 689 O O . LEU A 1 89 ? -10.266 6.613 9.289 1 98.94 89 LEU A O 1
ATOM 693 N N . VAL A 1 90 ? -10.609 8.367 7.961 1 98.94 90 VAL A N 1
ATOM 694 C CA . VAL A 1 90 ? -12.008 8.492 8.344 1 98.94 90 VAL A CA 1
ATOM 695 C C . VAL A 1 90 ? -12.898 8.188 7.141 1 98.94 90 VAL A C 1
ATOM 697 O O . VAL A 1 90 ? -12.797 8.844 6.102 1 98.94 90 VAL A O 1
ATOM 700 N N . PHE A 1 91 ? -13.773 7.23 7.297 1 98.88 91 PHE A N 1
ATOM 701 C CA . PHE A 1 91 ? -14.656 6.82 6.207 1 98.88 91 PHE A CA 1
ATOM 702 C C . PHE A 1 91 ? -16.062 7.34 6.43 1 98.88 91 PHE A C 1
ATOM 704 O O . PHE A 1 91 ? -16.469 7.613 7.562 1 98.88 91 PHE A O 1
ATOM 711 N N . ALA A 1 92 ? -16.812 7.422 5.375 1 98.62 92 ALA A N 1
ATOM 712 C CA . ALA A 1 92 ? -18.203 7.871 5.422 1 98.62 92 ALA A CA 1
ATOM 713 C C . ALA A 1 92 ? -19.047 6.965 6.312 1 98.62 92 ALA A C 1
ATOM 715 O O . ALA A 1 92 ? -20 7.422 6.945 1 98.62 92 ALA A O 1
ATOM 716 N N . SER A 1 93 ? -18.672 5.734 6.438 1 97.12 93 SER A N 1
ATOM 717 C CA . SER A 1 93 ? -19.391 4.754 7.238 1 97.12 93 SER A CA 1
ATOM 718 C C . SER A 1 93 ? -19.234 5.031 8.727 1 97.12 93 SER A C 1
ATOM 720 O O . SER A 1 93 ? -19.938 4.449 9.555 1 97.12 93 SER A O 1
ATOM 722 N N . GLY A 1 94 ? -18.328 5.863 9.07 1 97.62 94 GLY A N 1
ATOM 723 C CA . GLY A 1 94 ? -18.031 6.133 10.469 1 97.62 94 GLY A CA 1
ATOM 724 C C . GLY A 1 94 ? -16.812 5.387 10.977 1 97.62 94 GLY A C 1
ATOM 725 O O . GLY A 1 94 ? -16.312 5.66 12.078 1 97.62 94 GLY A O 1
ATOM 726 N N . VAL A 1 95 ? -16.328 4.555 10.141 1 98.38 95 VAL A N 1
ATOM 727 C CA . VAL A 1 95 ? -15.148 3.771 10.484 1 98.38 95 VAL A CA 1
ATOM 728 C C . VAL A 1 95 ? -13.914 4.672 10.484 1 98.38 95 VAL A C 1
ATOM 730 O O . VAL A 1 95 ? -13.742 5.504 9.586 1 98.38 95 VAL A O 1
ATOM 733 N N . GLU A 1 96 ? -13.102 4.508 11.531 1 98.75 96 GLU A N 1
ATOM 734 C CA . GLU A 1 96 ? -11.805 5.172 11.617 1 98.75 96 GLU A CA 1
ATOM 735 C C . GLU A 1 96 ? -10.672 4.156 11.797 1 98.75 96 GLU A C 1
ATOM 737 O O . GLU A 1 96 ? -10.781 3.244 12.617 1 98.75 96 GLU A O 1
ATOM 742 N N . VAL A 1 97 ? -9.672 4.301 11.016 1 98.88 97 VAL A N 1
ATOM 743 C CA . VAL A 1 97 ? -8.57 3.348 11.07 1 98.88 97 VAL A CA 1
ATOM 744 C C . VAL A 1 97 ? -7.246 4.098 11.242 1 98.88 97 VAL A C 1
ATOM 746 O O . VAL A 1 97 ? -6.973 5.055 10.516 1 98.88 97 VAL A O 1
ATOM 749 N N . SER A 1 98 ? -6.438 3.678 12.211 1 98.69 98 SER A N 1
ATOM 750 C CA . SER A 1 98 ? -5.121 4.27 12.445 1 98.69 98 SER A CA 1
ATOM 751 C C . SER A 1 98 ? -4.152 3.928 11.32 1 98.69 98 SER A C 1
ATOM 753 O O . SER A 1 98 ? -4.133 2.795 10.836 1 98.69 98 SER A O 1
ATOM 755 N N . ALA A 1 99 ? -3.398 4.914 10.883 1 98.75 99 ALA A N 1
ATOM 756 C CA . ALA A 1 99 ? -2.465 4.758 9.766 1 98.75 99 ALA A CA 1
ATOM 757 C C . ALA A 1 99 ? -1.188 5.559 10.008 1 98.75 99 ALA A C 1
ATOM 759 O O . ALA A 1 99 ? -1.162 6.461 10.852 1 98.75 99 ALA A O 1
ATOM 760 N N . ARG A 1 100 ? -0.089 5.184 9.344 1 98.62 100 ARG A N 1
ATOM 761 C CA . ARG A 1 100 ? 1.022 6.121 9.211 1 98.62 100 ARG A CA 1
ATOM 762 C C . ARG A 1 100 ? 0.633 7.312 8.344 1 98.62 100 ARG A C 1
ATOM 764 O O . ARG A 1 100 ? -0.154 7.176 7.406 1 98.62 100 ARG A O 1
ATOM 771 N N . PRO A 1 101 ? 1.163 8.469 8.656 1 98.69 101 PRO A N 1
ATOM 772 C CA . PRO A 1 101 ? 0.821 9.648 7.863 1 98.69 101 PRO A CA 1
ATOM 773 C C . PRO A 1 101 ? 1.144 9.484 6.379 1 98.69 101 PRO A C 1
ATOM 775 O O . PRO A 1 101 ? 0.372 9.922 5.523 1 98.69 101 PRO A O 1
ATOM 778 N N . SER A 1 102 ? 2.275 8.828 6.059 1 98.5 102 SER A N 1
ATOM 779 C CA . SER A 1 102 ? 2.674 8.664 4.664 1 98.5 102 SER A CA 1
ATOM 780 C C . SER A 1 102 ? 1.604 7.93 3.865 1 98.5 102 SER A C 1
ATOM 782 O O . SER A 1 102 ? 1.226 8.367 2.775 1 98.5 102 SER A O 1
ATOM 784 N N . ASP A 1 103 ? 1.052 6.891 4.41 1 98.75 103 ASP A N 1
ATOM 785 C CA . ASP A 1 103 ? 0.01 6.125 3.736 1 98.75 103 ASP A CA 1
ATOM 786 C C . ASP A 1 103 ? -1.284 6.926 3.633 1 98.75 103 ASP A C 1
ATOM 788 O O . ASP A 1 103 ? -1.96 6.898 2.604 1 98.75 103 ASP A O 1
ATOM 792 N N . ALA A 1 104 ? -1.603 7.562 4.695 1 98.94 104 ALA A N 1
ATOM 793 C CA . ALA A 1 104 ? -2.83 8.352 4.723 1 98.94 104 ALA A CA 1
ATOM 794 C C . ALA A 1 104 ? -2.791 9.461 3.676 1 98.94 104 ALA A C 1
ATOM 796 O O . ALA A 1 104 ? -3.758 9.656 2.934 1 98.94 104 ALA A O 1
ATOM 797 N N . ILE A 1 105 ? -1.702 10.102 3.625 1 98.88 105 ILE A N 1
ATOM 798 C CA . ILE A 1 105 ? -1.53 11.203 2.684 1 98.88 105 ILE A CA 1
ATOM 799 C C . ILE A 1 105 ? -1.561 10.664 1.253 1 98.88 105 ILE A C 1
ATOM 801 O O . ILE A 1 105 ? -2.203 11.25 0.378 1 98.88 105 ILE A O 1
ATOM 805 N N . ALA A 1 106 ? -0.868 9.57 1.007 1 98.69 106 ALA A N 1
ATOM 806 C CA . ALA A 1 106 ? -0.847 8.953 -0.319 1 98.69 106 ALA A CA 1
ATOM 807 C C . ALA A 1 106 ? -2.258 8.617 -0.791 1 98.69 106 ALA A C 1
ATOM 809 O O . ALA A 1 106 ? -2.605 8.852 -1.951 1 98.69 106 ALA A O 1
ATOM 810 N N . LEU A 1 107 ? -3.047 8.086 0.096 1 98.81 107 LEU A N 1
ATOM 811 C CA . LEU A 1 107 ? -4.422 7.742 -0.245 1 98.81 107 LEU A CA 1
ATOM 812 C C . LEU A 1 107 ? -5.254 9 -0.485 1 98.81 107 LEU A C 1
ATOM 814 O O . LEU A 1 107 ? -6.051 9.055 -1.423 1 98.81 107 LEU A O 1
ATOM 818 N N . ALA A 1 108 ? -5.059 9.992 0.36 1 98.88 108 ALA A N 1
ATOM 819 C CA . ALA A 1 108 ? -5.809 11.242 0.236 1 98.88 108 ALA A CA 1
ATOM 820 C C . ALA A 1 108 ? -5.59 11.875 -1.134 1 98.88 108 ALA A C 1
ATOM 822 O O . ALA A 1 108 ? -6.543 12.32 -1.778 1 98.88 108 ALA A O 1
ATOM 823 N N . LEU A 1 109 ? -4.395 11.859 -1.555 1 98.44 109 LEU A N 1
ATOM 824 C CA . LEU A 1 109 ? -4.059 12.469 -2.834 1 98.44 109 LEU A CA 1
ATOM 825 C C . LEU A 1 109 ? -4.715 11.719 -3.988 1 98.44 109 LEU A C 1
ATOM 827 O O . LEU A 1 109 ? -5.102 12.328 -4.988 1 98.44 109 LEU A O 1
ATOM 831 N N . ARG A 1 110 ? -4.875 10.453 -3.873 1 97.81 110 ARG A N 1
ATOM 832 C CA . ARG A 1 110 ? -5.441 9.633 -4.941 1 97.81 110 ARG A CA 1
ATOM 833 C C . ARG A 1 110 ? -6.965 9.727 -4.949 1 97.81 110 ARG A C 1
ATOM 835 O O . ARG A 1 110 ? -7.59 9.641 -6.008 1 97.81 110 ARG A O 1
ATOM 842 N N . THR A 1 111 ? -7.543 9.93 -3.805 1 98.19 111 THR A N 1
ATOM 843 C CA . THR A 1 111 ? -8.992 9.898 -3.689 1 98.19 111 THR A CA 1
ATOM 844 C C . THR A 1 111 ? -9.57 11.32 -3.686 1 98.19 111 THR A C 1
ATOM 846 O O . THR A 1 111 ? -10.789 11.5 -3.711 1 98.19 111 THR A O 1
ATOM 849 N N . GLY A 1 112 ? -8.695 12.297 -3.59 1 97.69 112 GLY A N 1
ATOM 850 C CA . GLY A 1 112 ? -9.172 13.672 -3.467 1 97.69 112 GLY A CA 1
ATOM 851 C C . GLY A 1 112 ? -9.758 13.977 -2.104 1 97.69 112 GLY A C 1
ATOM 852 O O . GLY A 1 112 ? -10.703 14.766 -1.992 1 97.69 112 GLY A O 1
ATOM 853 N N . THR A 1 113 ? -9.289 13.297 -1.122 1 98.75 113 THR A N 1
ATOM 854 C CA . THR A 1 113 ? -9.797 13.43 0.239 1 98.75 113 THR A CA 1
ATOM 855 C C . THR A 1 113 ? -9.07 14.562 0.971 1 98.75 113 THR A C 1
ATOM 857 O O . THR A 1 113 ? -7.852 14.695 0.869 1 98.75 113 THR A O 1
ATOM 860 N N . PRO A 1 114 ? -9.797 15.398 1.727 1 98.88 114 PRO A N 1
ATOM 861 C CA . PRO A 1 114 ? -9.125 16.469 2.473 1 98.88 114 PRO A CA 1
ATOM 862 C C . PRO A 1 114 ? -8.266 15.93 3.613 1 98.88 114 PRO A C 1
ATOM 864 O O . PRO A 1 114 ? -8.578 14.891 4.195 1 98.88 114 PRO A O 1
ATOM 867 N N . ILE A 1 115 ? -7.223 16.656 3.891 1 98.94 115 ILE A N 1
ATOM 868 C CA . ILE A 1 115 ? -6.293 16.328 4.965 1 98.94 115 ILE A CA 1
ATOM 869 C C . ILE A 1 115 ? -6.367 17.391 6.059 1 98.94 115 ILE A C 1
ATOM 871 O O . ILE A 1 115 ? -6.352 18.578 5.773 1 98.94 115 ILE A O 1
ATOM 875 N N . TYR A 1 116 ? -6.422 16.922 7.266 1 98.88 116 TYR A N 1
ATOM 876 C CA . TYR A 1 116 ? -6.465 17.828 8.414 1 98.88 116 TYR A CA 1
ATOM 877 C C . TYR A 1 116 ? -5.359 17.5 9.406 1 98.88 116 TYR A C 1
ATOM 879 O O . TYR A 1 116 ? -4.898 16.359 9.477 1 98.88 116 TYR A O 1
ATOM 887 N N . GLY A 1 117 ? -4.926 18.469 10.133 1 98.69 117 GLY A N 1
ATOM 888 C CA . GLY A 1 117 ? -4.031 18.312 11.266 1 98.69 117 GLY A CA 1
ATOM 889 C C . GLY A 1 117 ? -4.613 18.844 12.562 1 98.69 117 GLY A C 1
ATOM 890 O O . GLY A 1 117 ? -5.281 19.875 12.57 1 98.69 117 GLY A O 1
ATOM 891 N N . SER A 1 118 ? -4.375 18.109 13.609 1 98.31 118 SER A N 1
ATOM 892 C CA . SER A 1 118 ? -4.852 18.578 14.898 1 98.31 118 SER A CA 1
ATOM 893 C C . SER A 1 118 ? -4.078 19.812 15.352 1 98.31 118 SER A C 1
ATOM 895 O O . SER A 1 118 ? -2.918 20 14.984 1 98.31 118 SER A O 1
ATOM 897 N N . ASP A 1 119 ? -4.766 20.594 16.219 1 96.94 119 ASP A N 1
ATOM 898 C CA . ASP A 1 119 ? -4.094 21.766 16.797 1 96.94 119 ASP A CA 1
ATOM 899 C C . ASP A 1 119 ? -2.84 21.344 17.562 1 96.94 119 ASP A C 1
ATOM 901 O O . ASP A 1 119 ? -1.797 22 17.453 1 96.94 119 ASP A O 1
ATOM 905 N N . GLY A 1 120 ? -3 20.281 18.266 1 97 120 GLY A N 1
ATOM 906 C CA . GLY A 1 120 ? -1.877 19.797 19.047 1 97 120 GLY A CA 1
ATOM 907 C C . GLY A 1 120 ? -0.662 19.453 18.219 1 97 120 GLY A C 1
ATOM 908 O O . GLY A 1 120 ? 0.459 19.859 18.547 1 97 120 GLY A O 1
ATOM 909 N N . VAL A 1 121 ? -0.866 18.797 17.109 1 98.06 121 VAL A N 1
ATOM 910 C CA . VAL A 1 121 ? 0.223 18.391 16.234 1 98.06 121 VAL A CA 1
ATOM 911 C C . VAL A 1 121 ? 0.863 19.625 15.594 1 98.06 121 VAL A C 1
ATOM 913 O O . VAL A 1 121 ? 2.09 19.719 15.5 1 98.06 121 VAL A O 1
ATOM 916 N N . LEU A 1 122 ? 0.086 20.594 15.148 1 97 122 LEU A N 1
ATOM 917 C CA . LEU A 1 122 ? 0.596 21.797 14.508 1 97 122 LEU A CA 1
ATOM 918 C C . LEU A 1 122 ? 1.34 22.672 15.508 1 97 122 LEU A C 1
ATOM 920 O O . LEU A 1 122 ? 2.346 23.297 15.164 1 97 122 LEU A O 1
ATOM 924 N N . ASP A 1 123 ? 0.836 22.656 16.734 1 95.75 123 ASP A N 1
ATOM 925 C CA . ASP A 1 123 ? 1.504 23.438 17.781 1 95.75 123 ASP A CA 1
ATOM 926 C C . ASP A 1 123 ? 2.869 22.844 18.109 1 95.75 123 ASP A C 1
ATOM 928 O O . ASP A 1 123 ? 3.834 23.578 18.344 1 95.75 123 ASP A O 1
ATOM 932 N N . ASP A 1 124 ? 2.9 21.547 18.109 1 95.5 124 ASP A N 1
ATOM 933 C CA . ASP A 1 124 ? 4.094 20.844 18.562 1 95.5 124 ASP A CA 1
ATOM 934 C C . ASP A 1 124 ? 5.148 20.781 17.469 1 95.5 124 ASP A C 1
ATOM 936 O O . ASP A 1 124 ? 6.348 20.859 17.734 1 95.5 124 ASP A O 1
ATOM 940 N N . ALA A 1 125 ? 4.695 20.625 16.219 1 95.44 125 ALA A N 1
ATOM 941 C CA . ALA A 1 125 ? 5.664 20.281 15.18 1 95.44 125 ALA A CA 1
ATOM 942 C C . ALA A 1 125 ? 5.531 21.219 13.977 1 95.44 125 ALA A C 1
ATOM 944 O O . ALA A 1 125 ? 6.312 21.125 13.023 1 95.44 125 ALA A O 1
ATOM 945 N N . GLY A 1 126 ? 4.543 22.062 13.992 1 94.69 126 GLY A N 1
ATOM 946 C CA . GLY A 1 126 ? 4.395 23.031 12.914 1 94.69 126 GLY A CA 1
ATOM 947 C C . GLY A 1 126 ? 5.441 24.125 12.938 1 94.69 126 GLY A C 1
ATOM 948 O O . GLY A 1 126 ? 5.902 24.531 14.008 1 94.69 126 GLY A O 1
ATOM 949 N N . ILE A 1 127 ? 5.766 24.578 11.773 1 92.38 127 ILE A N 1
ATOM 950 C CA . ILE A 1 127 ? 6.711 25.672 11.625 1 92.38 127 ILE A CA 1
ATOM 951 C C . ILE A 1 127 ? 6.02 26.859 10.961 1 92.38 127 ILE A C 1
ATOM 953 O O . ILE A 1 127 ? 5.426 26.719 9.891 1 92.38 127 ILE A O 1
ATOM 957 N N . ALA A 1 128 ? 6.176 28 11.586 1 90 128 ALA A N 1
ATOM 958 C CA . ALA A 1 128 ? 5.586 29.203 11.023 1 90 128 ALA A CA 1
ATOM 959 C C . ALA A 1 128 ? 6.551 29.891 10.055 1 90 128 ALA A C 1
ATOM 961 O O . ALA A 1 128 ? 7.715 30.109 10.383 1 90 128 ALA A O 1
ATOM 962 N N . ILE A 1 129 ? 6.152 29.984 8.82 1 78.44 129 ILE A N 1
ATOM 963 C CA . ILE A 1 129 ? 6.934 30.75 7.844 1 78.44 129 ILE A CA 1
ATOM 964 C C . ILE A 1 129 ? 6.152 31.984 7.402 1 78.44 129 ILE A C 1
ATOM 966 O O . ILE A 1 129 ? 5.109 31.859 6.754 1 78.44 129 ILE A O 1
ATOM 970 N N . PRO A 1 130 ? 6.605 33.188 7.809 1 68.81 130 PRO A N 1
ATOM 971 C CA . PRO A 1 130 ? 5.887 34.406 7.477 1 68.81 130 PRO A CA 1
ATOM 972 C C . PRO A 1 130 ? 5.812 34.688 5.973 1 68.81 130 PRO A C 1
ATOM 974 O O . PRO A 1 130 ? 6.695 34.25 5.227 1 68.81 130 PRO A O 1
ATOM 977 N N . ASP A 1 131 ? 4.582 34.969 5.406 1 59.81 131 ASP A N 1
ATOM 978 C CA . ASP A 1 131 ? 4.18 35.25 4.031 1 59.81 131 ASP A CA 1
ATOM 979 C C . ASP A 1 131 ? 5.223 36.094 3.309 1 59.81 131 ASP A C 1
ATOM 981 O O . ASP A 1 131 ? 5.309 36.062 2.08 1 59.81 131 ASP A O 1
ATOM 985 N N . GLU A 1 132 ? 5.918 36.875 4.055 1 54.84 132 GLU A N 1
ATOM 986 C CA . GLU A 1 132 ? 6.66 37.844 3.242 1 54.84 132 GLU A CA 1
ATOM 987 C C . G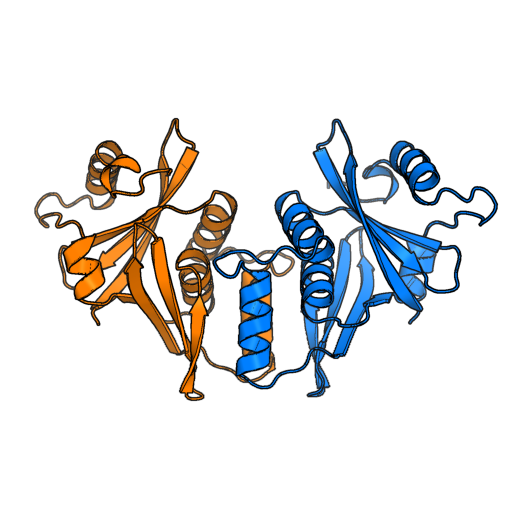LU A 1 132 ? 7.469 37.156 2.158 1 54.84 132 GLU A C 1
ATOM 989 O O . GLU A 1 132 ? 7.969 37.781 1.233 1 54.84 132 GLU A O 1
ATOM 994 N N . GLN A 1 133 ? 8.258 36.125 2.508 1 51.75 133 GLN A N 1
ATOM 995 C CA . GLN A 1 133 ? 9.109 35.594 1.444 1 51.75 133 GLN A CA 1
ATOM 996 C C . GLN A 1 133 ? 8.336 34.656 0.538 1 51.75 133 GLN A C 1
ATOM 998 O O . GLN A 1 133 ? 7.941 33.562 0.965 1 51.75 133 GLN A O 1
ATOM 1003 N N . GLU A 1 134 ? 7.688 35.156 -0.404 1 48.47 134 GLU A N 1
ATOM 1004 C CA . GLU A 1 134 ? 6.699 34.625 -1.344 1 48.47 134 GLU A CA 1
ATOM 1005 C C . GLU A 1 134 ? 7.117 33.25 -1.877 1 48.47 134 GLU A C 1
ATOM 1007 O O . GLU A 1 134 ? 6.266 32.438 -2.211 1 48.47 134 GLU A O 1
ATOM 1012 N N . ASP A 1 135 ? 8.359 33.156 -2.381 1 55.69 135 ASP A N 1
ATOM 1013 C CA . ASP A 1 135 ? 8.531 31.938 -3.146 1 55.69 135 ASP A CA 1
ATOM 1014 C C . ASP A 1 135 ? 8.516 30.719 -2.232 1 55.69 135 ASP A C 1
ATOM 1016 O O . ASP A 1 135 ? 9.477 30.469 -1.499 1 55.69 135 ASP A O 1
ATOM 1020 N N . GLU A 1 136 ? 7.391 30.203 -1.923 1 55.56 136 GLU A N 1
ATOM 1021 C CA . GLU A 1 136 ? 7.078 29.062 -1.057 1 55.56 136 GLU A CA 1
ATOM 1022 C C . GLU A 1 136 ? 8.156 27.984 -1.146 1 55.56 136 GLU A C 1
ATOM 1024 O O . GLU A 1 136 ? 8.602 27.453 -0.125 1 55.56 136 GLU A O 1
ATOM 1029 N N . VAL A 1 137 ? 8.531 27.75 -2.371 1 56.56 137 VAL A N 1
ATOM 1030 C CA . VAL A 1 137 ? 9.5 26.672 -2.609 1 56.56 137 VAL A CA 1
ATOM 1031 C C . VAL A 1 137 ? 10.859 27.078 -2.047 1 56.56 137 VAL A C 1
ATOM 1033 O O . VAL A 1 137 ? 11.562 26.25 -1.454 1 56.56 137 VAL A O 1
ATOM 1036 N N . GLU A 1 138 ? 11.234 28.297 -2.291 1 59.97 138 GLU A N 1
ATOM 1037 C CA . GLU A 1 138 ? 12.539 28.766 -1.815 1 59.97 138 GLU A CA 1
ATOM 1038 C C . GLU A 1 138 ? 12.594 28.781 -0.291 1 59.97 138 GLU A C 1
ATOM 1040 O O . GLU A 1 138 ? 13.602 28.406 0.308 1 59.97 138 GLU A O 1
ATOM 1045 N N . LYS A 1 139 ? 11.617 29.094 0.309 1 60.12 139 LYS A N 1
ATOM 1046 C CA . LYS A 1 139 ? 11.547 29.109 1.767 1 60.12 139 LYS A CA 1
ATOM 1047 C C . LYS A 1 139 ? 11.641 27.703 2.342 1 60.12 139 LYS A C 1
ATOM 1049 O O . LYS A 1 139 ? 12.305 27.484 3.361 1 60.12 139 LYS A O 1
ATOM 1054 N N . PHE A 1 140 ? 11.039 27.047 1.628 1 63.28 140 PHE A N 1
ATOM 1055 C CA . PHE A 1 140 ? 11.016 25.656 2.068 1 63.28 140 PHE A CA 1
ATOM 1056 C C . PHE A 1 140 ? 12.406 25.031 1.97 1 63.28 140 PHE A C 1
ATOM 1058 O O . PHE A 1 140 ? 12.844 24.328 2.885 1 63.28 140 PHE A O 1
ATOM 1065 N N . ARG A 1 141 ? 12.961 25.328 0.84 1 64.06 141 ARG A N 1
ATOM 1066 C CA . ARG A 1 141 ? 14.328 24.844 0.667 1 64.06 141 ARG A CA 1
ATOM 1067 C C . ARG A 1 141 ? 15.234 25.328 1.787 1 64.06 141 ARG A C 1
ATOM 1069 O O . ARG A 1 141 ? 16.031 24.562 2.326 1 64.06 141 ARG A O 1
ATOM 1076 N N . GLU A 1 142 ? 15.078 26.516 2.045 1 64.06 142 GLU A N 1
ATOM 1077 C CA . GLU A 1 142 ? 15.906 27.109 3.096 1 64.06 142 GLU A CA 1
ATOM 1078 C C . GLU A 1 142 ? 15.602 26.484 4.453 1 64.06 142 GLU A C 1
ATOM 1080 O O . GLU A 1 142 ? 16.5 26.234 5.25 1 64.06 142 GLU A O 1
ATOM 1085 N N . PHE A 1 143 ? 14.391 26.297 4.57 1 63.38 143 PHE A N 1
ATOM 1086 C CA . PHE A 1 143 ? 13.953 25.719 5.836 1 63.38 143 PHE A CA 1
ATOM 1087 C C . PHE A 1 143 ? 14.469 24.297 5.988 1 63.38 143 PHE A C 1
ATOM 1089 O O . PHE A 1 143 ? 14.984 23.922 7.047 1 63.38 143 PHE A O 1
ATOM 1096 N N . LEU A 1 144 ? 14.219 23.5 5.004 1 64.19 144 LEU A N 1
ATOM 1097 C CA . LEU A 1 144 ? 14.656 22.109 5.023 1 64.19 144 LEU A CA 1
ATOM 1098 C C . LEU A 1 144 ? 16.156 22.016 5.246 1 64.19 144 LEU A C 1
ATOM 1100 O O . LEU A 1 144 ? 16.641 21.062 5.848 1 64.19 144 LEU A O 1
ATOM 1104 N N . ASP A 1 145 ? 16.766 23.047 4.73 1 64.38 145 ASP A N 1
ATOM 1105 C CA . ASP A 1 145 ? 18.219 23.094 4.914 1 64.38 145 ASP A CA 1
ATOM 1106 C C . ASP A 1 145 ? 18.578 23.266 6.387 1 64.38 145 ASP A C 1
ATOM 1108 O O . ASP A 1 145 ? 19.703 22.984 6.793 1 64.38 145 ASP A O 1
ATOM 1112 N N . GLN A 1 146 ? 17.562 23.672 7.059 1 60.84 146 GLN A N 1
ATOM 1113 C CA . GLN A 1 146 ? 17.859 24.016 8.445 1 60.84 146 GLN A CA 1
ATOM 1114 C C . GLN A 1 146 ? 17.375 22.922 9.398 1 60.84 146 GLN A C 1
ATOM 1116 O O . GLN A 1 146 ? 17.734 22.906 10.578 1 60.84 146 GLN A O 1
ATOM 1121 N N . ILE A 1 147 ? 16.547 22.078 8.82 1 58.94 147 ILE A N 1
ATOM 1122 C CA . ILE A 1 147 ? 15.953 21.141 9.766 1 58.94 147 ILE A CA 1
ATOM 1123 C C . ILE A 1 147 ? 16.656 19.797 9.664 1 58.94 147 ILE A C 1
ATOM 1125 O O . ILE A 1 147 ? 17.062 19.375 8.578 1 58.94 147 ILE A O 1
ATOM 1129 N N . SER A 1 148 ? 17.234 19.344 10.727 1 59.59 148 SER A N 1
ATOM 1130 C CA . SER A 1 148 ? 17.719 17.969 10.875 1 59.59 148 SER A CA 1
ATOM 1131 C C . SER A 1 148 ? 16.703 17.094 11.586 1 59.59 148 SER A C 1
ATOM 1133 O O . SER A 1 148 ? 15.852 17.578 12.328 1 59.59 148 SER A O 1
ATOM 1135 N N . PRO A 1 149 ? 16.594 15.703 11.07 1 58.72 149 PRO A N 1
ATOM 1136 C CA . PRO A 1 149 ? 15.75 14.773 11.82 1 58.72 149 PRO A CA 1
ATOM 1137 C C . PRO A 1 149 ? 15.852 14.969 13.328 1 58.72 149 PRO A C 1
ATOM 1139 O O . PRO A 1 149 ? 14.875 14.766 14.055 1 58.72 149 PRO A O 1
ATOM 1142 N N . GLU A 1 150 ? 17.047 15.203 13.742 1 58 150 GLU A N 1
ATOM 1143 C CA . GLU A 1 150 ? 17.344 15.375 15.164 1 58 150 GLU A CA 1
ATOM 1144 C C . GLU A 1 150 ? 16.531 16.531 15.758 1 58 150 GLU A C 1
ATOM 1146 O O . GLU A 1 150 ? 16.281 16.562 16.953 1 58 150 GLU A O 1
ATOM 1151 N N . ASP A 1 151 ? 16.25 17.344 14.844 1 53.16 151 ASP A N 1
ATOM 1152 C CA . ASP A 1 151 ? 15.57 18.547 15.312 1 53.16 151 ASP A CA 1
ATOM 1153 C C . ASP A 1 151 ? 14.133 18.234 15.734 1 53.16 151 ASP A C 1
ATOM 1155 O O . ASP A 1 151 ? 13.508 19.016 16.438 1 53.16 151 ASP A O 1
ATOM 1159 N N . PHE A 1 152 ? 13.68 17.234 15.203 1 54.78 152 PHE A N 1
ATOM 1160 C CA . PHE A 1 152 ? 12.32 16.859 15.562 1 54.78 152 PHE A CA 1
ATOM 1161 C C . PHE A 1 152 ? 12.32 15.875 16.719 1 54.78 152 PHE A C 1
ATOM 1163 O O . PHE A 1 152 ? 11.289 15.273 17.031 1 54.78 152 PHE A O 1
ATOM 1170 N N . GLY A 1 153 ? 13.188 15.695 17.547 1 47.62 153 GLY A N 1
ATOM 1171 C CA . GLY A 1 153 ? 13.266 14.922 18.781 1 47.62 153 GLY A CA 1
ATOM 1172 C C . GLY A 1 153 ? 13.258 13.422 18.531 1 47.62 153 GLY A C 1
ATOM 1173 O O . GLY A 1 153 ? 12.93 12.641 19.438 1 47.62 153 GLY A O 1
ATOM 1174 N N . THR A 1 154 ? 13.312 12.906 17.375 1 40.88 154 THR A N 1
ATOM 1175 C CA . THR A 1 154 ? 13.328 11.461 17.219 1 40.88 154 THR A CA 1
ATOM 1176 C C . THR A 1 154 ? 14.664 10.875 17.672 1 40.88 154 THR A C 1
ATOM 1178 O O . THR A 1 154 ? 15.695 11.141 17.062 1 40.88 154 THR A O 1
ATOM 1181 N N . ASN A 1 155 ? 14.914 10.805 18.859 1 33.84 155 ASN A N 1
ATOM 1182 C CA . ASN A 1 155 ? 15.984 10 19.438 1 33.84 155 ASN A CA 1
ATOM 1183 C C . ASN A 1 155 ? 16.016 8.602 18.828 1 33.84 155 ASN A C 1
ATOM 1185 O O . ASN A 1 155 ? 15.039 7.867 18.891 1 33.84 155 ASN A O 1
ATOM 1189 N N . SER A 1 156 ? 16.75 8.398 17.859 1 32.19 156 SER A N 1
ATOM 1190 C CA . SER A 1 156 ? 17.125 7.016 17.594 1 32.19 156 SER A CA 1
ATOM 1191 C C . SER A 1 156 ? 17.531 6.305 18.875 1 32.19 156 SER A C 1
ATOM 1193 O O . SER A 1 156 ? 18.641 6.5 19.375 1 32.19 156 SER A O 1
ATOM 1195 N N . GLN A 1 157 ? 16.625 6.188 19.953 1 23.41 157 GLN A N 1
ATOM 1196 C CA . GLN A 1 157 ? 17 5.102 20.844 1 23.41 157 GLN A CA 1
ATOM 1197 C C . GLN A 1 157 ? 16.797 3.744 20.188 1 23.41 157 GLN A C 1
ATOM 1199 O O . GLN A 1 157 ? 15.844 3.551 19.422 1 23.41 157 GLN A O 1
ATOM 1204 N N . MET B 1 1 ? -8.281 -23.375 -11.867 1 92.88 1 MET B N 1
ATOM 1205 C CA . MET B 1 1 ? -7.473 -22.672 -10.875 1 92.88 1 MET B CA 1
ATOM 1206 C C . MET B 1 1 ? -6.727 -23.656 -9.984 1 92.88 1 MET B C 1
ATOM 1208 O O . MET B 1 1 ? -7.254 -24.719 -9.633 1 92.88 1 MET B O 1
ATOM 1212 N N . ASN B 1 2 ? -5.469 -23.5 -9.766 1 97.25 2 ASN B N 1
ATOM 1213 C CA . ASN B 1 2 ? -4.605 -24.312 -8.914 1 97.25 2 ASN B CA 1
ATOM 1214 C C . ASN B 1 2 ? -4.113 -23.531 -7.699 1 97.25 2 ASN B C 1
ATOM 1216 O O . ASN B 1 2 ? -3.643 -22.406 -7.832 1 97.25 2 ASN B O 1
ATOM 1220 N N . GLU B 1 3 ? -4.254 -24.188 -6.617 1 98.56 3 GLU B N 1
ATOM 1221 C CA . GLU B 1 3 ? -3.797 -23.531 -5.398 1 98.56 3 GLU B CA 1
ATOM 1222 C C . GLU B 1 3 ? -2.275 -23.422 -5.367 1 98.56 3 GLU B C 1
ATOM 1224 O O . GLU B 1 3 ? -1.57 -24.344 -5.781 1 98.56 3 GLU B O 1
ATOM 1229 N N . LEU B 1 4 ? -1.844 -22.297 -4.918 1 98.69 4 LEU B N 1
ATOM 1230 C CA . LEU B 1 4 ? -0.416 -22 -4.852 1 98.69 4 LEU B CA 1
ATOM 1231 C C . LEU B 1 4 ? 0.002 -21.641 -3.432 1 98.69 4 LEU B C 1
ATOM 1233 O O . LEU B 1 4 ? -0.737 -20.969 -2.715 1 98.69 4 LEU B O 1
ATOM 1237 N N . ASP B 1 5 ? 1.236 -22.031 -3.105 1 97.75 5 ASP B N 1
ATOM 1238 C CA . ASP B 1 5 ? 1.873 -21.609 -1.863 1 97.75 5 ASP B CA 1
ATOM 1239 C C . ASP B 1 5 ? 3.055 -20.672 -2.143 1 97.75 5 ASP B C 1
ATOM 1241 O O . ASP B 1 5 ? 3.816 -20.906 -3.086 1 97.75 5 ASP B O 1
ATOM 1245 N N . VAL B 1 6 ? 3.137 -19.719 -1.278 1 97.81 6 VAL B N 1
ATOM 1246 C CA . VAL B 1 6 ? 4.309 -18.859 -1.402 1 97.81 6 VAL B CA 1
ATOM 1247 C C . VAL B 1 6 ? 5.527 -19.562 -0.808 1 97.81 6 VAL B C 1
ATOM 1249 O O . VAL B 1 6 ? 5.574 -19.828 0.395 1 97.81 6 VAL B O 1
ATOM 1252 N N . VAL B 1 7 ? 6.504 -19.797 -1.622 1 94.44 7 VAL B N 1
ATOM 1253 C CA . VAL B 1 7 ? 7.738 -20.422 -1.164 1 94.44 7 VAL B CA 1
ATOM 1254 C C . VAL B 1 7 ? 8.633 -19.375 -0.496 1 94.44 7 VAL B C 1
ATOM 1256 O O . VAL B 1 7 ? 9.18 -19.625 0.583 1 94.44 7 VAL B O 1
ATOM 1259 N N . GLY B 1 8 ? 8.781 -18.281 -1.177 1 94.19 8 GLY B N 1
ATOM 1260 C CA . GLY B 1 8 ? 9.586 -17.203 -0.625 1 94.19 8 GLY B CA 1
ATOM 1261 C C . GLY B 1 8 ? 10.023 -16.188 -1.67 1 94.19 8 GLY B C 1
ATOM 1262 O O . GLY B 1 8 ? 9.578 -16.234 -2.818 1 94.19 8 GLY B O 1
ATOM 1263 N N . VAL B 1 9 ? 10.773 -15.188 -1.216 1 93.88 9 VAL B N 1
ATOM 1264 C CA . VAL B 1 9 ? 11.328 -14.148 -2.08 1 93.88 9 VAL B CA 1
ATOM 1265 C C . VAL B 1 9 ? 12.844 -14.305 -2.17 1 93.88 9 VAL B C 1
ATOM 1267 O O . VAL B 1 9 ? 13.508 -14.547 -1.161 1 93.88 9 VAL B O 1
ATOM 1270 N N . ARG B 1 10 ? 13.312 -14.188 -3.35 1 87.06 10 ARG B N 1
ATOM 1271 C CA . ARG B 1 10 ? 14.75 -14.273 -3.57 1 87.06 10 ARG B CA 1
ATOM 1272 C C . ARG B 1 10 ? 15.258 -13.047 -4.332 1 87.06 10 ARG B C 1
ATOM 1274 O O . ARG B 1 10 ? 14.555 -12.508 -5.184 1 87.06 10 ARG B O 1
ATOM 1281 N N . VAL B 1 11 ? 16.359 -12.562 -3.791 1 78.5 11 VAL B N 1
ATOM 1282 C CA . VAL B 1 11 ? 17 -11.469 -4.512 1 78.5 11 VAL B CA 1
ATOM 1283 C C . VAL B 1 11 ? 18.172 -12.008 -5.348 1 78.5 11 VAL B C 1
ATOM 1285 O O . VAL B 1 11 ? 19.078 -12.648 -4.82 1 78.5 11 VAL B O 1
ATOM 1288 N N . GLU B 1 12 ? 17.953 -11.867 -6.648 1 68.88 12 GLU B N 1
ATOM 1289 C CA . GLU B 1 12 ? 19 -12.352 -7.543 1 68.88 12 GLU B CA 1
ATOM 1290 C C . GLU B 1 12 ? 20.078 -11.305 -7.734 1 68.88 12 GLU B C 1
ATOM 1292 O O . GLU B 1 12 ? 19.797 -10.148 -8.047 1 68.88 12 GLU B O 1
ATOM 1297 N N . MET B 1 13 ? 21.266 -11.625 -7.281 1 64.94 13 MET B N 1
ATOM 1298 C CA . MET B 1 13 ? 22.453 -10.82 -7.613 1 64.94 13 MET B CA 1
ATOM 1299 C C . MET B 1 13 ? 23 -11.211 -8.977 1 64.94 13 MET B C 1
ATOM 1301 O O . MET B 1 13 ? 22.922 -12.375 -9.383 1 64.94 13 MET B O 1
ATOM 1305 N N . PRO B 1 14 ? 23.438 -10.125 -9.828 1 68.5 14 PRO B N 1
ATOM 1306 C CA . PRO B 1 14 ? 23.719 -8.727 -9.469 1 68.5 14 PRO B CA 1
ATOM 1307 C C . PRO B 1 14 ? 22.562 -7.793 -9.789 1 68.5 14 PRO B C 1
ATOM 1309 O O . PRO B 1 14 ? 22.609 -6.605 -9.453 1 68.5 14 PRO B O 1
ATOM 1312 N N . SER B 1 15 ? 21.562 -8.336 -10.547 1 67.56 15 SER B N 1
ATOM 1313 C CA . SER B 1 15 ? 20.516 -7.449 -11.047 1 67.56 15 SER B CA 1
ATOM 1314 C C . SER B 1 15 ? 19.719 -6.84 -9.906 1 67.56 15 SER B C 1
ATOM 1316 O O . SER B 1 15 ? 19.094 -5.789 -10.07 1 67.56 15 SER B O 1
ATOM 1318 N N . ASN B 1 16 ? 19.734 -7.43 -8.805 1 77.56 16 ASN B N 1
ATOM 1319 C CA . ASN B 1 16 ? 19.062 -6.98 -7.59 1 77.56 16 ASN B CA 1
ATOM 1320 C C . ASN B 1 16 ? 17.547 -6.938 -7.785 1 77.56 16 ASN B C 1
ATOM 1322 O O . ASN B 1 16 ? 16.844 -6.203 -7.086 1 77.56 16 ASN B O 1
ATOM 1326 N N . GLN B 1 17 ? 17.141 -7.633 -8.906 1 86.62 17 GLN B N 1
ATOM 1327 C CA . GLN B 1 17 ? 15.695 -7.703 -9.102 1 86.62 17 GLN B CA 1
ATOM 1328 C C . GLN B 1 17 ? 15.102 -8.914 -8.391 1 86.62 17 GLN B C 1
ATOM 1330 O O . GLN B 1 17 ? 15.398 -10.062 -8.742 1 86.62 17 GLN B O 1
ATOM 1335 N N . PRO B 1 18 ? 14.25 -8.781 -7.5 1 93.81 18 PRO B N 1
ATOM 1336 C CA . PRO B 1 18 ? 13.742 -9.891 -6.691 1 93.81 18 PRO B CA 1
ATOM 1337 C C . PRO B 1 18 ? 12.695 -10.734 -7.426 1 93.81 18 PRO B C 1
ATOM 1339 O O . PRO B 1 18 ? 12.078 -10.25 -8.375 1 93.81 18 PRO B O 1
ATOM 1342 N N . ILE B 1 19 ? 12.617 -11.977 -7 1 92.75 19 ILE B N 1
ATOM 1343 C CA . ILE B 1 19 ? 11.625 -12.914 -7.516 1 92.75 19 ILE B CA 1
ATOM 1344 C C . ILE B 1 19 ? 10.812 -13.492 -6.355 1 92.75 19 ILE B C 1
ATOM 1346 O O . ILE B 1 19 ? 11.375 -13.875 -5.328 1 92.75 19 ILE B O 1
ATOM 1350 N N . VAL B 1 20 ? 9.531 -13.445 -6.516 1 96.75 20 VAL B N 1
ATOM 1351 C CA . VAL B 1 20 ? 8.703 -14.25 -5.629 1 96.75 20 VAL B CA 1
ATOM 1352 C C . VAL B 1 20 ? 8.391 -15.594 -6.285 1 96.75 20 VAL B C 1
ATOM 1354 O O . VAL B 1 20 ? 8.047 -15.648 -7.469 1 96.75 20 VAL B O 1
ATOM 1357 N N . LEU B 1 21 ? 8.57 -16.656 -5.504 1 95.75 21 LEU B N 1
ATOM 1358 C CA . LEU B 1 21 ? 8.344 -18 -6.012 1 95.75 21 LEU B CA 1
ATOM 1359 C C . LEU B 1 21 ? 7.109 -18.625 -5.371 1 95.75 21 LEU B C 1
ATOM 1361 O O . LEU B 1 21 ? 6.992 -18.656 -4.145 1 95.75 21 LEU B O 1
ATOM 1365 N N . LEU B 1 22 ? 6.184 -19.016 -6.23 1 97.81 22 LEU B N 1
ATOM 1366 C CA . LEU B 1 22 ? 5.012 -19.766 -5.781 1 97.81 22 LEU B CA 1
ATOM 1367 C C . LEU B 1 22 ? 5.094 -21.219 -6.223 1 97.81 22 LEU B C 1
ATOM 1369 O O . LEU B 1 22 ? 5.645 -21.531 -7.285 1 97.81 22 LEU B O 1
ATOM 1373 N N . ARG B 1 23 ? 4.535 -22.062 -5.449 1 96.56 23 ARG B N 1
ATOM 1374 C CA . ARG B 1 23 ? 4.516 -23.484 -5.762 1 96.56 23 ARG B CA 1
ATOM 1375 C C . ARG B 1 23 ? 3.086 -24.016 -5.848 1 96.56 23 ARG B C 1
ATOM 1377 O O . ARG B 1 23 ? 2.252 -23.688 -5 1 96.56 23 ARG B O 1
ATOM 1384 N N . GLU B 1 24 ? 2.889 -24.812 -6.84 1 97.06 24 GLU B N 1
ATOM 1385 C CA . GLU B 1 24 ? 1.595 -25.469 -6.98 1 97.06 24 GLU B CA 1
ATOM 1386 C C . GLU B 1 24 ? 1.386 -26.516 -5.887 1 97.06 24 GLU B C 1
ATOM 1388 O O . GLU B 1 24 ? 2.221 -27.406 -5.699 1 97.06 24 GLU B O 1
ATOM 1393 N N . VAL B 1 25 ? 0.287 -26.312 -5.18 1 95.94 25 VAL B N 1
ATOM 1394 C CA . VAL B 1 25 ? -0.041 -27.266 -4.125 1 95.94 25 VAL B CA 1
ATOM 1395 C C . VAL B 1 25 ? -0.422 -28.609 -4.746 1 95.94 25 VAL B C 1
ATOM 1397 O O . VAL B 1 25 ? -1.309 -28.672 -5.602 1 95.94 25 VAL B O 1
ATOM 1400 N N . GLY B 1 26 ? 0.222 -29.641 -4.312 1 92.06 26 GLY B N 1
ATOM 1401 C CA . GLY B 1 26 ? -0.065 -30.969 -4.836 1 92.06 26 GLY B CA 1
ATOM 1402 C C . GLY B 1 26 ? 0.51 -31.203 -6.223 1 92.06 26 GLY B C 1
ATOM 1403 O O . GLY B 1 26 ? 0.164 -32.188 -6.887 1 92.06 26 GLY B O 1
ATOM 1404 N N . GLY B 1 27 ? 1.259 -30.266 -6.711 1 90.94 27 GLY B N 1
ATOM 1405 C CA . GLY B 1 27 ? 1.876 -30.344 -8.023 1 90.94 27 GLY B CA 1
ATOM 1406 C C . GLY B 1 27 ? 3.371 -30.094 -7.996 1 90.94 27 GLY B C 1
ATOM 1407 O O . GLY B 1 27 ? 3.963 -29.938 -6.926 1 90.94 27 GLY B O 1
ATOM 1408 N N . ASP B 1 28 ? 3.949 -30.109 -9.242 1 89.81 28 ASP B N 1
ATOM 1409 C CA . ASP B 1 28 ? 5.402 -30 -9.336 1 89.81 28 ASP B CA 1
ATOM 1410 C C . ASP B 1 28 ? 5.801 -28.672 -9.984 1 89.81 28 ASP B C 1
ATOM 1412 O O . ASP B 1 28 ? 6.984 -28.422 -10.242 1 89.81 28 ASP B O 1
ATOM 1416 N N . ARG B 1 29 ? 4.852 -27.859 -10.195 1 93.38 29 ARG B N 1
ATOM 1417 C CA . ARG B 1 29 ? 5.168 -26.625 -10.898 1 93.38 29 ARG B CA 1
ATOM 1418 C C . ARG B 1 29 ? 5.438 -25.484 -9.914 1 93.38 29 ARG B C 1
ATOM 1420 O O . ARG B 1 29 ? 4.766 -25.391 -8.883 1 93.38 29 ARG B O 1
ATOM 1427 N N . TYR B 1 30 ? 6.352 -24.719 -10.25 1 94.25 30 TYR B N 1
ATOM 1428 C CA . TYR B 1 30 ? 6.676 -23.469 -9.57 1 94.25 30 TYR B CA 1
ATOM 1429 C C . TYR B 1 30 ? 6.438 -22.266 -10.484 1 94.25 30 TYR B C 1
ATOM 1431 O O . TYR B 1 30 ? 6.641 -22.359 -11.695 1 94.25 30 TYR B O 1
ATOM 1439 N N . LEU B 1 31 ? 5.965 -21.203 -9.938 1 96 31 LEU B N 1
ATOM 1440 C CA . LEU B 1 31 ? 5.699 -19.984 -10.688 1 96 31 LEU B CA 1
ATOM 1441 C C . LEU B 1 31 ? 6.559 -18.828 -10.172 1 96 31 LEU B C 1
ATOM 1443 O O . LEU B 1 31 ? 6.285 -18.266 -9.109 1 96 31 LEU B O 1
ATOM 1447 N N . PRO B 1 32 ? 7.602 -18.5 -10.836 1 95 32 PRO B N 1
ATOM 1448 C CA . PRO B 1 32 ? 8.406 -17.328 -10.469 1 95 32 PRO B CA 1
ATOM 1449 C C . PRO B 1 32 ? 7.84 -16.031 -11.023 1 95 32 PRO B C 1
ATOM 1451 O O . PRO B 1 32 ? 7.465 -15.961 -12.195 1 95 32 PRO B O 1
ATOM 1454 N N . ILE B 1 33 ? 7.727 -15.055 -10.25 1 96.25 33 ILE B N 1
ATOM 1455 C CA . ILE B 1 33 ? 7.262 -13.742 -10.688 1 96.25 33 ILE B CA 1
ATOM 1456 C C . ILE B 1 33 ? 8.273 -12.672 -10.281 1 96.25 33 ILE B C 1
ATOM 1458 O O . ILE B 1 33 ? 8.578 -12.516 -9.094 1 96.25 33 ILE B O 1
ATOM 1462 N N . TRP B 1 34 ? 8.766 -11.945 -11.273 1 93.5 34 TRP B N 1
ATOM 1463 C CA . TRP B 1 34 ? 9.664 -10.828 -11 1 93.5 34 TRP B CA 1
ATOM 1464 C C . TRP B 1 34 ? 8.914 -9.664 -10.359 1 93.5 34 TRP B C 1
ATOM 1466 O O . TRP B 1 34 ? 7.832 -9.297 -10.82 1 93.5 34 TRP B O 1
ATOM 1476 N N . ILE B 1 35 ? 9.539 -9.109 -9.305 1 95.69 35 ILE B N 1
ATOM 1477 C CA . ILE B 1 35 ? 8.906 -8 -8.609 1 95.69 35 ILE B CA 1
ATOM 1478 C C . ILE B 1 35 ? 9.945 -6.953 -8.234 1 95.69 35 ILE B C 1
ATOM 1480 O O . ILE B 1 35 ? 11.141 -7.125 -8.523 1 95.69 35 ILE B O 1
ATOM 1484 N N . GLY B 1 36 ? 9.484 -5.828 -7.75 1 93.25 36 GLY B N 1
ATOM 1485 C CA . GLY B 1 36 ? 10.391 -4.781 -7.297 1 93.25 36 GLY B CA 1
ATOM 1486 C C . GLY B 1 36 ? 10.898 -5.004 -5.887 1 93.25 36 GLY B C 1
ATOM 1487 O O . GLY B 1 36 ? 10.336 -5.805 -5.137 1 93.25 36 GLY B O 1
ATOM 1488 N N . PRO B 1 37 ? 11.961 -4.238 -5.52 1 92.5 37 PRO B N 1
ATOM 1489 C CA . PRO B 1 37 ? 12.531 -4.402 -4.18 1 92.5 37 PRO B CA 1
ATOM 1490 C C . PRO B 1 37 ? 11.539 -4.082 -3.068 1 92.5 37 PRO B C 1
ATOM 1492 O O . PRO B 1 37 ? 11.5 -4.77 -2.047 1 92.5 37 PRO B O 1
ATOM 1495 N N . GLY B 1 38 ? 10.797 -3.025 -3.209 1 93.5 38 GLY B N 1
ATOM 1496 C CA . GLY B 1 38 ? 9.797 -2.684 -2.207 1 93.5 38 GLY B CA 1
ATOM 1497 C C . GLY B 1 38 ? 8.742 -3.754 -2.029 1 93.5 38 GLY B C 1
ATOM 1498 O O . GLY B 1 38 ? 8.352 -4.07 -0.903 1 93.5 38 GLY B O 1
ATOM 1499 N N . GLU B 1 39 ? 8.344 -4.285 -3.096 1 96.12 39 GLU B N 1
ATOM 1500 C CA . GLU B 1 39 ? 7.367 -5.371 -3.08 1 96.12 39 GLU B CA 1
ATOM 1501 C C . GLU B 1 39 ? 7.93 -6.613 -2.395 1 96.12 39 GLU B C 1
ATOM 1503 O O . GLU B 1 39 ? 7.242 -7.258 -1.602 1 96.12 39 GLU B O 1
ATOM 1508 N N . ALA B 1 40 ? 9.117 -6.859 -2.748 1 95.12 40 ALA B N 1
ATOM 1509 C CA . ALA B 1 40 ? 9.789 -8.008 -2.154 1 95.12 40 ALA B CA 1
ATOM 1510 C C . ALA B 1 40 ? 9.867 -7.875 -0.637 1 95.12 40 ALA B C 1
ATOM 1512 O O . ALA B 1 40 ? 9.602 -8.836 0.091 1 95.12 40 ALA B O 1
ATOM 1513 N N . THR B 1 41 ? 10.195 -6.766 -0.17 1 93.75 41 THR B N 1
ATOM 1514 C CA . THR B 1 41 ? 10.273 -6.504 1.263 1 93.75 41 THR B CA 1
ATOM 1515 C C . THR B 1 41 ? 8.914 -6.703 1.927 1 93.75 41 THR B C 1
ATOM 1517 O O . THR B 1 41 ? 8.828 -7.328 2.986 1 93.75 41 THR B O 1
ATOM 1520 N N . ALA B 1 42 ? 7.906 -6.219 1.317 1 95.94 42 ALA B N 1
ATOM 1521 C CA . ALA B 1 42 ? 6.555 -6.332 1.863 1 95.94 42 ALA B CA 1
ATOM 1522 C C . ALA B 1 42 ? 6.141 -7.793 2.004 1 95.94 42 ALA B C 1
ATOM 1524 O O . ALA B 1 42 ? 5.539 -8.18 3.01 1 95.94 42 ALA B O 1
ATOM 1525 N N . ILE B 1 43 ? 6.418 -8.578 1.018 1 97.56 43 ILE B N 1
ATOM 1526 C CA . ILE B 1 43 ? 6.051 -9.984 1.035 1 97.56 43 ILE B CA 1
ATOM 1527 C C . ILE B 1 43 ? 6.883 -10.727 2.082 1 97.56 43 ILE B C 1
ATOM 1529 O O . ILE B 1 43 ? 6.348 -11.516 2.867 1 97.56 43 ILE B O 1
ATOM 1533 N N . ALA B 1 44 ? 8.172 -10.461 2.102 1 94.81 44 ALA B N 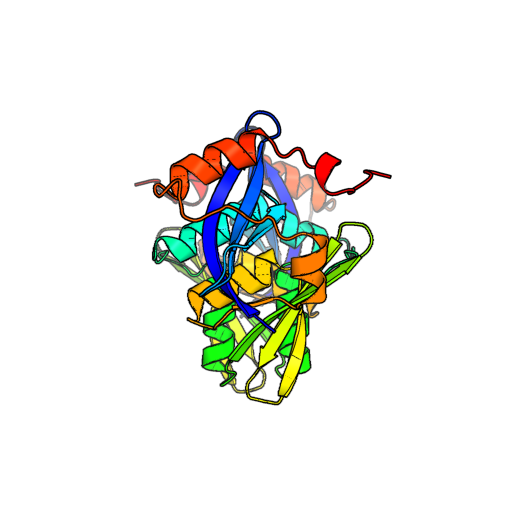1
ATOM 1534 C CA . ALA B 1 44 ? 9.062 -11.109 3.057 1 94.81 44 ALA B CA 1
ATOM 1535 C C . ALA B 1 44 ? 8.633 -10.828 4.492 1 94.81 44 ALA B C 1
ATOM 1537 O O . ALA B 1 44 ? 8.625 -11.734 5.332 1 94.81 44 ALA B O 1
ATOM 1538 N N . PHE B 1 45 ? 8.273 -9.633 4.805 1 94.56 45 PHE B N 1
ATOM 1539 C CA . PHE B 1 45 ? 7.82 -9.25 6.137 1 94.56 45 PHE B CA 1
ATOM 1540 C C . PHE B 1 45 ? 6.582 -10.047 6.539 1 94.56 45 PHE B C 1
ATOM 1542 O O . PHE B 1 45 ? 6.488 -10.531 7.668 1 94.56 45 PHE B O 1
ATOM 1549 N N . ALA B 1 46 ? 5.699 -10.141 5.629 1 96.19 46 ALA B N 1
ATOM 1550 C CA . ALA B 1 46 ? 4.477 -10.891 5.914 1 96.19 46 ALA B CA 1
ATOM 1551 C C . ALA B 1 46 ? 4.781 -12.359 6.176 1 96.19 46 ALA B C 1
ATOM 1553 O O . ALA B 1 46 ? 4.227 -12.961 7.098 1 96.19 46 ALA B O 1
ATOM 1554 N N . GLN B 1 47 ? 5.637 -12.938 5.414 1 94.94 47 GLN B N 1
ATOM 1555 C CA . GLN B 1 47 ? 5.98 -14.352 5.539 1 94.94 47 GLN B CA 1
ATOM 1556 C C . GLN B 1 47 ? 6.637 -14.633 6.887 1 94.94 47 GLN B C 1
ATOM 1558 O O . GLN B 1 47 ? 6.441 -15.711 7.461 1 94.94 47 GLN B O 1
ATOM 1563 N N . GLN B 1 48 ? 7.328 -13.734 7.336 1 93.19 48 GLN B N 1
ATOM 1564 C CA . GLN B 1 48 ? 8.055 -13.922 8.586 1 93.19 48 GLN B CA 1
ATOM 1565 C C . GLN B 1 48 ? 7.152 -13.68 9.789 1 93.19 48 GLN B C 1
ATOM 1567 O O . GLN B 1 48 ? 7.535 -13.969 10.93 1 93.19 48 GLN B O 1
ATOM 1572 N N . GLY B 1 49 ? 6.012 -13.148 9.555 1 89.25 49 GLY B N 1
ATOM 1573 C CA . GLY B 1 49 ? 5.062 -12.898 10.625 1 89.25 49 GLY B CA 1
ATOM 1574 C C . GLY B 1 49 ? 5.477 -11.758 11.531 1 89.25 49 GLY B C 1
ATOM 1575 O O . GLY B 1 49 ? 5.148 -11.742 12.719 1 89.25 49 GLY B O 1
ATOM 1576 N N . MET B 1 50 ? 6.215 -10.883 11.031 1 84.94 50 MET B N 1
ATOM 1577 C CA . MET B 1 50 ? 6.648 -9.719 11.797 1 84.94 50 MET B CA 1
ATOM 1578 C C . MET B 1 50 ? 5.547 -8.664 11.852 1 84.94 50 MET B C 1
ATOM 1580 O O . MET B 1 50 ? 4.969 -8.312 10.82 1 84.94 50 MET B O 1
ATOM 1584 N N . ALA B 1 51 ? 5.195 -8.273 13.023 1 86 51 ALA B N 1
ATOM 1585 C CA . ALA B 1 51 ? 4.23 -7.195 13.195 1 86 51 ALA B CA 1
ATOM 1586 C C . ALA B 1 51 ? 4.934 -5.875 13.492 1 86 51 ALA B C 1
ATOM 1588 O O . ALA B 1 51 ? 5.547 -5.723 14.555 1 86 51 ALA B O 1
ATOM 1589 N N . PRO B 1 52 ? 4.859 -5.039 12.523 1 91.19 52 PRO B N 1
ATOM 1590 C CA . PRO B 1 52 ? 5.496 -3.75 12.789 1 91.19 52 PRO B CA 1
ATOM 1591 C C . PRO B 1 52 ? 4.754 -2.932 13.844 1 91.19 52 PRO B C 1
ATOM 1593 O O . PRO B 1 52 ? 3.562 -3.158 14.078 1 91.19 52 PRO B O 1
ATOM 1596 N N . PRO B 1 53 ? 5.453 -2.035 14.539 1 91.69 53 PRO B N 1
ATOM 1597 C CA . PRO B 1 53 ? 4.805 -1.204 15.562 1 91.69 53 PRO B CA 1
ATOM 1598 C C . PRO B 1 53 ? 3.66 -0.365 15 1 91.69 53 PRO B C 1
ATOM 1600 O O . PRO B 1 53 ? 2.674 -0.115 15.695 1 91.69 53 PRO B O 1
ATOM 1603 N N . ARG B 1 54 ? 3.85 0.083 13.789 1 96.06 54 ARG B N 1
ATOM 1604 C CA . ARG B 1 54 ? 2.814 0.77 13.023 1 96.06 54 ARG B CA 1
ATOM 1605 C C . ARG B 1 54 ? 2.531 0.044 11.711 1 96.06 54 ARG B C 1
ATOM 1607 O O . ARG B 1 54 ? 3.439 -0.519 11.102 1 96.06 54 ARG B O 1
ATOM 1614 N N . PRO B 1 55 ? 1.259 0.023 11.367 1 96.94 55 PRO B N 1
ATOM 1615 C CA . PRO B 1 55 ? 0.916 -0.733 10.164 1 96.94 55 PRO B CA 1
ATOM 1616 C C . PRO B 1 55 ? 1.633 -0.214 8.914 1 96.94 55 PRO B C 1
ATOM 1618 O O . PRO B 1 55 ? 1.571 0.98 8.617 1 96.94 55 PRO B O 1
ATOM 1621 N N . LEU B 1 56 ? 2.295 -1.115 8.227 1 97.56 56 LEU B N 1
ATOM 1622 C CA . LEU B 1 56 ? 2.773 -0.777 6.895 1 97.56 56 LEU B CA 1
ATOM 1623 C C . LEU B 1 56 ? 1.625 -0.775 5.891 1 97.56 56 LEU B C 1
ATOM 1625 O O . LEU B 1 56 ? 0.476 -1.038 6.254 1 97.56 56 LEU B O 1
ATOM 1629 N N . THR B 1 57 ? 1.937 -0.496 4.684 1 98.31 57 THR B N 1
ATOM 1630 C CA . THR B 1 57 ? 0.898 -0.193 3.703 1 98.31 57 THR B CA 1
ATOM 1631 C C . THR B 1 57 ? -0.086 -1.353 3.582 1 98.31 57 THR B C 1
ATOM 1633 O O . THR B 1 57 ? -1.301 -1.15 3.635 1 98.31 57 THR B O 1
ATOM 1636 N N . HIS B 1 58 ? 0.408 -2.602 3.445 1 98.62 58 HIS B N 1
ATOM 1637 C CA . HIS B 1 58 ? -0.496 -3.73 3.252 1 98.62 58 HIS B CA 1
ATOM 1638 C C . HIS B 1 58 ? -1.168 -4.125 4.562 1 98.62 58 HIS B C 1
ATOM 1640 O O . HIS B 1 58 ? -2.271 -4.676 4.559 1 98.62 58 HIS B O 1
ATOM 1646 N N . ASP B 1 59 ? -0.499 -3.855 5.691 1 98.38 59 ASP B N 1
ATOM 1647 C CA . ASP B 1 59 ? -1.154 -4.035 6.98 1 98.38 59 ASP B CA 1
ATOM 1648 C C . ASP B 1 59 ? -2.348 -3.096 7.129 1 98.38 59 ASP B C 1
ATOM 1650 O O . ASP B 1 59 ? -3.416 -3.506 7.59 1 98.38 59 ASP B O 1
ATOM 1654 N N . LEU B 1 60 ? -2.096 -1.879 6.734 1 98.81 60 LEU B N 1
ATOM 1655 C CA . LEU B 1 60 ? -3.184 -0.909 6.758 1 98.81 60 LEU B CA 1
ATOM 1656 C C . LEU B 1 60 ? -4.328 -1.353 5.855 1 98.81 60 LEU B C 1
ATOM 1658 O O . LEU B 1 60 ? -5.5 -1.242 6.227 1 98.81 60 LEU B O 1
ATOM 1662 N N . PHE B 1 61 ? -3.957 -1.812 4.715 1 98.88 61 PHE B N 1
ATOM 1663 C CA . PHE B 1 61 ? -4.941 -2.312 3.76 1 98.88 61 PHE B CA 1
ATOM 1664 C C . PHE B 1 61 ? -5.812 -3.389 4.395 1 98.88 61 PHE B C 1
ATOM 1666 O O . PHE B 1 61 ? -7.039 -3.295 4.371 1 98.88 61 PHE B O 1
ATOM 1673 N N . LYS B 1 62 ? -5.191 -4.344 5.027 1 98.62 62 LYS B N 1
ATOM 1674 C CA . LYS B 1 62 ? -5.898 -5.402 5.742 1 98.62 62 LYS B CA 1
ATOM 1675 C C . LYS B 1 62 ? -6.773 -4.832 6.852 1 98.62 62 LYS B C 1
ATOM 1677 O O . LYS B 1 62 ? -7.941 -5.203 6.984 1 98.62 62 LYS B O 1
ATOM 1682 N N . ASP B 1 63 ? -6.227 -3.92 7.645 1 98.62 63 ASP B N 1
ATOM 1683 C CA . ASP B 1 63 ? -6.965 -3.328 8.758 1 98.62 63 ASP B CA 1
ATOM 1684 C C . ASP B 1 63 ? -8.234 -2.633 8.266 1 98.62 63 ASP B C 1
ATOM 1686 O O . ASP B 1 63 ? -9.289 -2.75 8.883 1 98.62 63 ASP B O 1
ATOM 1690 N N . VAL B 1 64 ? -8.102 -1.931 7.164 1 98.88 64 VAL B N 1
ATOM 1691 C CA . VAL B 1 64 ? -9.242 -1.202 6.617 1 98.88 64 VAL B CA 1
ATOM 1692 C C . VAL B 1 64 ? -10.289 -2.189 6.109 1 98.88 64 VAL B C 1
ATOM 1694 O O . VAL B 1 64 ? -11.477 -2.035 6.383 1 98.88 64 VAL B O 1
ATOM 1697 N N . LEU B 1 65 ? -9.844 -3.189 5.359 1 98.75 65 LEU B N 1
ATOM 1698 C CA . LEU B 1 65 ? -10.789 -4.195 4.879 1 98.75 65 LEU B CA 1
ATOM 1699 C C . LEU B 1 65 ? -11.562 -4.809 6.039 1 98.75 65 LEU B C 1
ATOM 1701 O O . LEU B 1 65 ? -12.789 -4.934 5.977 1 98.75 65 LEU B O 1
ATOM 1705 N N . GLU B 1 66 ? -10.867 -5.145 7.078 1 98.5 66 GLU B N 1
ATOM 1706 C CA . GLU B 1 66 ? -11.508 -5.73 8.25 1 98.5 66 GLU B CA 1
ATOM 1707 C C . GLU B 1 66 ? -12.469 -4.746 8.906 1 98.5 66 GLU B C 1
ATOM 1709 O O . GLU B 1 66 ? -13.602 -5.109 9.25 1 98.5 66 GLU B O 1
ATOM 1714 N N . ALA B 1 67 ? -12.062 -3.543 9.023 1 98.69 67 ALA B N 1
ATOM 1715 C CA . ALA B 1 67 ? -12.852 -2.525 9.711 1 98.69 67 ALA B CA 1
ATOM 1716 C C . ALA B 1 67 ? -14.148 -2.238 8.953 1 98.69 67 ALA B C 1
ATOM 1718 O O . ALA B 1 67 ? -15.18 -1.941 9.562 1 98.69 67 ALA B O 1
ATOM 1719 N N . VAL B 1 68 ? -14.086 -2.389 7.648 1 97.88 68 VAL B N 1
ATOM 1720 C CA . VAL B 1 68 ? -15.273 -2.049 6.871 1 97.88 68 VAL B CA 1
ATOM 1721 C C . VAL B 1 68 ? -16.047 -3.32 6.523 1 97.88 68 VAL B C 1
ATOM 1723 O O . VAL B 1 68 ? -16.969 -3.289 5.703 1 97.88 68 VAL B O 1
ATOM 1726 N N . GLY B 1 69 ? -15.633 -4.414 6.969 1 97.75 69 GLY B N 1
ATOM 1727 C CA . GLY B 1 69 ? -16.375 -5.66 6.891 1 97.75 69 GLY B CA 1
ATOM 1728 C C . GLY B 1 69 ? -16.219 -6.371 5.559 1 97.75 69 GLY B C 1
ATOM 1729 O O . GLY B 1 69 ? -17.141 -7.023 5.082 1 97.75 69 GLY B O 1
ATOM 1730 N N . GLN B 1 70 ? -15.07 -6.172 4.957 1 98.38 70 GLN B N 1
ATOM 1731 C CA . GLN B 1 70 ? -14.797 -6.844 3.693 1 98.38 70 GLN B CA 1
ATOM 1732 C C . GLN B 1 70 ? -13.836 -8.016 3.889 1 98.38 70 GLN B C 1
ATOM 1734 O O . GLN B 1 70 ? -12.836 -7.891 4.598 1 98.38 70 GLN B O 1
ATOM 1739 N N . GLU B 1 71 ? -14.195 -9.07 3.27 1 98.69 71 GLU B N 1
ATOM 1740 C CA . GLU B 1 71 ? -13.367 -10.266 3.383 1 98.69 71 GLU B CA 1
ATOM 1741 C C . GLU B 1 71 ? -12.758 -10.641 2.037 1 98.69 71 GLU B C 1
ATOM 1743 O O . GLU B 1 71 ? -13.477 -10.859 1.06 1 98.69 71 GLU B O 1
ATOM 1748 N N . LEU B 1 72 ? -11.5 -10.672 1.992 1 98.88 72 LEU B N 1
ATOM 1749 C CA . LEU B 1 72 ? -10.773 -11.203 0.844 1 98.88 72 LEU B CA 1
ATOM 1750 C C . LEU B 1 72 ? -10.781 -12.734 0.861 1 98.88 72 LEU B C 1
ATOM 1752 O O . LEU B 1 72 ? -10.219 -13.344 1.77 1 98.88 72 LEU B O 1
ATOM 1756 N N . THR B 1 73 ? -11.305 -13.352 -0.147 1 98.88 73 THR B N 1
ATOM 1757 C CA . THR B 1 73 ? -11.531 -14.789 -0.07 1 98.88 73 THR B CA 1
ATOM 1758 C C . THR B 1 73 ? -10.523 -15.539 -0.935 1 98.88 73 THR B C 1
ATOM 1760 O O . THR B 1 73 ? -10.164 -16.688 -0.629 1 98.88 73 THR B O 1
ATOM 1763 N N . GLU B 1 74 ? -10.125 -14.844 -2.076 1 98.75 74 GLU B N 1
ATOM 1764 C CA . GLU B 1 74 ? -9.156 -15.453 -2.98 1 98.75 74 GLU B CA 1
ATOM 1765 C C . GLU B 1 74 ? -8.273 -14.391 -3.641 1 98.75 74 GLU B C 1
ATOM 1767 O O . GLU B 1 74 ? -8.734 -13.273 -3.906 1 98.75 74 GLU B O 1
ATOM 1772 N N . VAL B 1 75 ? -7.125 -14.812 -3.807 1 98.88 75 VAL B N 1
ATOM 1773 C CA . VAL B 1 75 ? -6.234 -14.141 -4.742 1 98.88 75 VAL B CA 1
ATOM 1774 C C . VAL B 1 75 ? -5.945 -15.047 -5.934 1 98.88 75 VAL B C 1
ATOM 1776 O O . VAL B 1 75 ? -5.605 -16.219 -5.758 1 98.88 75 VAL B O 1
ATOM 1779 N N . ARG B 1 76 ? -6.137 -14.523 -7.098 1 98.88 76 ARG B N 1
ATOM 1780 C CA . ARG B 1 76 ? -5.945 -15.328 -8.297 1 98.88 76 ARG B CA 1
ATOM 1781 C C . ARG B 1 76 ? -4.922 -14.695 -9.227 1 98.88 76 ARG B C 1
ATOM 1783 O O . ARG B 1 76 ? -5.062 -13.531 -9.617 1 98.88 76 ARG B O 1
ATOM 1790 N N . ILE B 1 77 ? -3.883 -15.43 -9.508 1 98.81 77 ILE B N 1
ATOM 1791 C CA . ILE B 1 77 ? -3.031 -15.047 -10.633 1 98.81 77 ILE B CA 1
ATOM 1792 C C . ILE B 1 77 ? -3.65 -15.531 -11.938 1 98.81 77 ILE B C 1
ATOM 1794 O O . ILE B 1 77 ? -3.627 -16.734 -12.234 1 98.81 77 ILE B O 1
ATOM 1798 N N . THR B 1 78 ? -4.082 -14.602 -12.812 1 98.38 78 THR B N 1
ATOM 1799 C CA . THR B 1 78 ? -5.086 -15 -13.789 1 98.38 78 THR B CA 1
ATOM 1800 C C . THR B 1 78 ? -4.512 -14.953 -15.203 1 98.38 78 THR B C 1
ATOM 1802 O O . THR B 1 78 ? -5.02 -15.617 -16.109 1 98.38 78 THR B O 1
ATOM 1805 N N . ASP B 1 79 ? -3.471 -14.062 -15.328 1 97.38 79 ASP B N 1
ATOM 1806 C CA . ASP B 1 79 ? -3.064 -13.852 -16.719 1 97.38 79 ASP B CA 1
ATOM 1807 C C . ASP B 1 79 ? -1.592 -13.453 -16.797 1 97.38 79 ASP B C 1
ATOM 1809 O O . ASP B 1 79 ? -0.994 -13.047 -15.805 1 97.38 79 ASP B O 1
ATOM 1813 N N . LEU B 1 80 ? -1.048 -13.695 -17.938 1 97.06 80 LEU B N 1
ATOM 1814 C CA . LEU B 1 80 ? 0.274 -13.273 -18.375 1 97.06 80 LEU B CA 1
ATOM 1815 C C . LEU B 1 80 ? 0.22 -12.742 -19.812 1 97.06 80 LEU B C 1
ATOM 1817 O O . LEU B 1 80 ? -0.039 -13.5 -20.75 1 97.06 80 LEU B O 1
ATOM 1821 N N . ARG B 1 81 ? 0.394 -11.344 -19.922 1 95.06 81 ARG B N 1
ATOM 1822 C CA . ARG B 1 81 ? 0.356 -10.688 -21.219 1 95.06 81 ARG B CA 1
ATOM 1823 C C . ARG B 1 81 ? 1.624 -9.875 -21.469 1 95.06 81 ARG B C 1
ATOM 1825 O O . ARG B 1 81 ? 1.908 -8.922 -20.734 1 95.06 81 ARG B O 1
ATOM 1832 N N . ASP B 1 82 ? 2.328 -10.25 -22.5 1 93.38 82 ASP B N 1
ATOM 1833 C CA . ASP B 1 82 ? 3.547 -9.539 -22.859 1 93.38 82 ASP B CA 1
ATOM 1834 C C . ASP B 1 82 ? 4.484 -9.414 -21.656 1 93.38 82 ASP B C 1
ATOM 1836 O O . ASP B 1 82 ? 4.988 -8.328 -21.359 1 93.38 82 ASP B O 1
ATOM 1840 N N . GLY B 1 83 ? 4.484 -10.523 -20.922 1 92.38 83 GLY B N 1
ATOM 1841 C CA . GLY B 1 83 ? 5.434 -10.617 -19.812 1 92.38 83 GLY B CA 1
ATOM 1842 C C . GLY B 1 83 ? 4.914 -9.992 -18.531 1 92.38 83 GLY B C 1
ATOM 1843 O O . GLY B 1 83 ? 5.617 -9.977 -17.516 1 92.38 83 GLY B O 1
ATOM 1844 N N . VAL B 1 84 ? 3.707 -9.531 -18.609 1 94.88 84 VAL B N 1
ATOM 1845 C CA . VAL B 1 84 ? 3.139 -8.883 -17.422 1 94.88 84 VAL B CA 1
ATOM 1846 C C . VAL B 1 84 ? 2.078 -9.789 -16.797 1 94.88 84 VAL B C 1
ATOM 1848 O O . VAL B 1 84 ? 1.124 -10.188 -17.469 1 94.88 84 VAL B O 1
ATOM 1851 N N . PHE B 1 85 ? 2.279 -10.102 -15.531 1 97.56 85 PHE B N 1
ATOM 1852 C CA . PHE B 1 85 ? 1.314 -10.922 -14.805 1 97.56 85 PHE B CA 1
ATOM 1853 C C . PHE B 1 85 ? 0.173 -10.062 -14.266 1 97.56 85 PHE B C 1
ATOM 1855 O O . PHE B 1 85 ? 0.393 -8.938 -13.82 1 97.56 85 PHE B O 1
ATOM 1862 N N . TYR B 1 86 ? -0.979 -10.664 -14.266 1 98.19 86 TYR B N 1
ATOM 1863 C CA . TYR B 1 86 ? -2.168 -10.039 -13.695 1 98.19 86 TYR B CA 1
ATOM 1864 C C . TYR B 1 86 ? -2.74 -10.891 -12.562 1 98.19 86 TYR B C 1
ATOM 1866 O O . TYR B 1 86 ? -2.77 -12.125 -12.664 1 98.19 86 TYR B O 1
ATOM 1874 N N . ALA B 1 87 ? -3.186 -10.172 -11.586 1 98.81 87 ALA B N 1
ATOM 1875 C CA . ALA B 1 87 ? -3.889 -10.836 -10.492 1 98.81 87 ALA B CA 1
ATOM 1876 C C . ALA B 1 87 ? -5.238 -10.172 -10.227 1 98.81 87 ALA B C 1
ATOM 1878 O O . ALA B 1 87 ? -5.52 -9.086 -10.734 1 98.81 87 ALA B O 1
ATOM 1879 N N . GLU B 1 88 ? -6.035 -10.898 -9.508 1 98.81 88 GLU B N 1
ATOM 1880 C CA . GLU B 1 88 ? -7.332 -10.398 -9.07 1 98.81 88 GLU B CA 1
ATOM 1881 C C . GLU B 1 88 ? -7.547 -10.648 -7.582 1 98.81 88 GLU B C 1
ATOM 1883 O O . GLU B 1 88 ? -7.223 -11.727 -7.078 1 98.81 88 GLU B O 1
ATOM 1888 N N . LEU B 1 89 ? -8.016 -9.656 -6.934 1 98.94 89 LEU B N 1
ATOM 1889 C CA . LEU B 1 89 ? -8.562 -9.82 -5.59 1 98.94 89 LEU B CA 1
ATOM 1890 C C . LEU B 1 89 ? -10.039 -10.195 -5.645 1 98.94 89 LEU B C 1
ATOM 1892 O O . LEU B 1 89 ? -10.836 -9.516 -6.297 1 98.94 89 LEU B O 1
ATOM 1896 N N . VAL B 1 90 ? -10.383 -11.258 -4.988 1 98.94 90 VAL B N 1
ATOM 1897 C CA . VAL B 1 90 ? -11.773 -11.695 -4.945 1 98.94 90 VAL B CA 1
ATOM 1898 C C . VAL B 1 90 ? -12.32 -11.547 -3.525 1 98.94 90 VAL B C 1
ATOM 1900 O O . VAL B 1 90 ? -11.773 -12.125 -2.582 1 98.94 90 VAL B O 1
ATOM 1903 N N . PHE B 1 91 ? -13.391 -10.812 -3.387 1 98.88 91 PHE B N 1
ATOM 1904 C CA . PHE B 1 91 ? -13.977 -10.562 -2.074 1 98.88 91 PHE B CA 1
ATOM 1905 C C . PHE B 1 91 ? -15.25 -11.375 -1.887 1 98.88 91 PHE B C 1
ATOM 1907 O O . PHE B 1 91 ? -15.891 -11.766 -2.863 1 98.88 91 PHE B O 1
ATOM 1914 N N . ALA B 1 92 ? -15.617 -11.578 -0.663 1 98.62 92 ALA B N 1
ATOM 1915 C CA . ALA B 1 92 ? -16.828 -12.32 -0.315 1 98.62 92 ALA B CA 1
ATOM 1916 C C . ALA B 1 92 ? -18.062 -11.648 -0.891 1 98.62 92 ALA B C 1
ATOM 1918 O O . ALA B 1 92 ? -19.047 -12.32 -1.225 1 98.62 92 ALA B O 1
ATOM 1919 N N . SER B 1 93 ? -18.031 -10.383 -1.082 1 97.12 93 SER B N 1
ATOM 1920 C CA . SER B 1 93 ? -19.141 -9.602 -1.606 1 97.12 93 SER B CA 1
ATOM 1921 C C . SER B 1 93 ? -19.375 -9.891 -3.086 1 97.12 93 SER B C 1
ATOM 1923 O O . SER B 1 93 ? -20.391 -9.5 -3.65 1 97.12 93 SER B O 1
ATOM 1925 N N . GLY B 1 94 ? -18.438 -10.516 -3.709 1 97.62 94 GLY B N 1
ATOM 1926 C CA . GLY B 1 94 ? -18.516 -10.758 -5.141 1 97.62 94 GLY B CA 1
ATOM 1927 C C . GLY B 1 94 ? -17.688 -9.789 -5.957 1 97.62 94 GLY B C 1
ATOM 1928 O O . GLY B 1 94 ? -17.5 -9.984 -7.16 1 97.62 94 GLY B O 1
ATOM 1929 N N . VAL B 1 95 ? -17.188 -8.836 -5.273 1 98.38 95 VAL B N 1
ATOM 1930 C CA . VAL B 1 95 ? -16.344 -7.832 -5.926 1 98.38 95 VAL B CA 1
ATOM 1931 C C . VAL B 1 95 ? -15.008 -8.445 -6.312 1 98.38 95 VAL B C 1
ATOM 1933 O O . VAL B 1 95 ? -14.406 -9.188 -5.531 1 98.38 95 VAL B O 1
ATOM 1936 N N . GLU B 1 96 ? -14.586 -8.148 -7.543 1 98.75 96 GLU B N 1
ATOM 1937 C CA . GLU B 1 96 ? -13.266 -8.516 -8.031 1 98.75 96 GLU B CA 1
ATOM 1938 C C . GLU B 1 96 ? -12.484 -7.293 -8.5 1 98.75 96 GLU B C 1
ATOM 1940 O O . GLU B 1 96 ? -13.016 -6.449 -9.219 1 98.75 96 GLU B O 1
ATOM 1945 N N . VAL B 1 97 ? -11.281 -7.184 -8.047 1 98.88 97 VAL B N 1
ATOM 1946 C CA . VAL B 1 97 ? -10.477 -6.02 -8.398 1 98.88 97 VAL B CA 1
ATOM 1947 C C . VAL B 1 97 ? -9.141 -6.473 -8.969 1 98.88 97 VAL B C 1
ATOM 1949 O O . VAL B 1 97 ? -8.461 -7.32 -8.391 1 98.88 97 VAL B O 1
ATOM 1952 N N . SER B 1 98 ? -8.758 -5.922 -10.117 1 98.69 98 SER B N 1
ATOM 1953 C CA . SER B 1 98 ? -7.477 -6.223 -10.742 1 98.69 98 SER B CA 1
ATOM 1954 C C . SER B 1 98 ? -6.316 -5.645 -9.938 1 98.69 98 SER B C 1
ATOM 1956 O O . SER B 1 98 ? -6.398 -4.52 -9.445 1 98.69 98 SER B O 1
ATOM 1958 N N . ALA B 1 99 ? -5.27 -6.434 -9.781 1 98.75 99 ALA B N 1
ATOM 1959 C CA . ALA B 1 99 ? -4.109 -6.039 -8.984 1 98.75 99 ALA B CA 1
ATOM 1960 C C . ALA B 1 99 ? -2.816 -6.555 -9.609 1 98.75 99 ALA B C 1
ATOM 1962 O O . ALA B 1 99 ? -2.844 -7.453 -10.453 1 98.75 99 ALA B O 1
ATOM 1963 N N . ARG B 1 100 ? -1.675 -5.93 -9.281 1 98.62 100 ARG B N 1
ATOM 1964 C CA . ARG B 1 100 ? -0.4 -6.602 -9.516 1 98.62 100 ARG B CA 1
ATOM 1965 C C . ARG B 1 100 ? -0.255 -7.824 -8.609 1 98.62 100 ARG B C 1
ATOM 1967 O O . ARG B 1 100 ? -0.747 -7.832 -7.484 1 98.62 100 ARG B O 1
ATOM 1974 N N . PRO B 1 101 ? 0.392 -8.844 -9.094 1 98.69 101 PRO B N 1
ATOM 1975 C CA . PRO B 1 101 ? 0.561 -10.047 -8.281 1 98.69 101 PRO B CA 1
ATOM 1976 C C . PRO B 1 101 ? 1.26 -9.766 -6.949 1 98.69 101 PRO B C 1
ATOM 1978 O O . PRO B 1 101 ? 0.885 -10.328 -5.918 1 98.69 101 PRO B O 1
ATOM 1981 N N . SER B 1 102 ? 2.264 -8.875 -6.953 1 98.5 102 SER B N 1
ATOM 1982 C CA . SER B 1 102 ? 3.01 -8.586 -5.73 1 98.5 102 SER B CA 1
ATOM 1983 C C . SER B 1 102 ? 2.09 -8.07 -4.629 1 98.5 102 SER B C 1
ATOM 1985 O O . SER B 1 102 ? 2.146 -8.539 -3.492 1 98.5 102 SER B O 1
ATOM 1987 N N . ASP B 1 103 ? 1.19 -7.188 -4.965 1 98.75 103 ASP B N 1
ATOM 1988 C CA . ASP B 1 103 ? 0.251 -6.641 -3.988 1 98.75 103 ASP B CA 1
ATOM 1989 C C . ASP B 1 103 ? -0.751 -7.699 -3.537 1 98.75 103 ASP B C 1
ATOM 1991 O O . ASP B 1 103 ? -1.083 -7.785 -2.354 1 98.75 103 ASP B O 1
ATOM 1995 N N . ALA B 1 104 ? -1.218 -8.422 -4.48 1 98.94 104 ALA B N 1
ATOM 1996 C CA . ALA B 1 104 ? -2.199 -9.461 -4.172 1 98.94 104 ALA B CA 1
ATOM 1997 C C . ALA B 1 104 ? -1.618 -10.5 -3.215 1 98.94 104 ALA B C 1
ATOM 1999 O O . ALA B 1 104 ? -2.26 -10.867 -2.23 1 98.94 104 ALA B O 1
ATOM 2000 N N . ILE B 1 105 ? -0.452 -10.883 -3.512 1 98.88 105 ILE B N 1
ATOM 2001 C CA . ILE B 1 105 ? 0.219 -11.891 -2.697 1 98.88 105 ILE B CA 1
ATOM 2002 C C . ILE B 1 105 ? 0.494 -11.328 -1.304 1 98.88 105 ILE B C 1
ATOM 2004 O O . ILE B 1 105 ? 0.281 -12.016 -0.299 1 98.88 105 ILE B O 1
ATOM 2008 N N . ALA B 1 106 ? 0.976 -10.102 -1.232 1 98.69 106 ALA B N 1
ATOM 2009 C CA . ALA B 1 106 ? 1.25 -9.461 0.049 1 98.69 106 ALA B CA 1
ATOM 2010 C C . ALA B 1 106 ? -0.001 -9.422 0.922 1 98.69 106 ALA B C 1
ATOM 2012 O O . ALA B 1 106 ? 0.065 -9.688 2.125 1 98.69 106 ALA B O 1
ATOM 2013 N N . LEU B 1 107 ? -1.103 -9.102 0.321 1 98.81 107 LEU B N 1
ATOM 2014 C CA . LEU B 1 107 ? -2.361 -9.047 1.059 1 98.81 107 LEU B CA 1
ATOM 2015 C C . LEU B 1 107 ? -2.795 -10.445 1.488 1 98.81 107 LEU B C 1
ATOM 2017 O O . LEU B 1 107 ? -3.26 -10.641 2.615 1 98.81 107 LEU B O 1
ATOM 2021 N N . ALA B 1 108 ? -2.646 -11.398 0.599 1 98.88 108 ALA B N 1
ATOM 2022 C CA . ALA B 1 108 ? -3.037 -12.773 0.897 1 98.88 108 ALA B CA 1
ATOM 2023 C C . ALA B 1 108 ? -2.297 -13.297 2.123 1 98.88 108 ALA B C 1
ATOM 2025 O O . ALA B 1 108 ? -2.902 -13.914 3.006 1 98.88 108 ALA B O 1
ATOM 2026 N N . LEU B 1 109 ? -1.065 -13.008 2.176 1 98.44 109 LEU B N 1
ATOM 2027 C CA . LEU B 1 109 ? -0.244 -13.492 3.279 1 98.44 109 LEU B CA 1
ATOM 2028 C C . LEU B 1 109 ? -0.68 -12.867 4.598 1 98.44 109 LEU B C 1
ATOM 2030 O O . LEU B 1 109 ? -0.605 -13.508 5.652 1 98.44 109 LEU B O 1
ATOM 2034 N N . ARG B 1 110 ? -1.139 -11.664 4.57 1 97.81 110 ARG B N 1
ATOM 2035 C CA . ARG B 1 110 ? -1.531 -10.953 5.781 1 97.81 110 ARG B CA 1
ATOM 2036 C C . ARG B 1 110 ? -2.926 -11.375 6.234 1 97.81 110 ARG B C 1
ATOM 2038 O O . ARG B 1 110 ? -3.221 -11.375 7.43 1 97.81 110 ARG B O 1
ATOM 2045 N N . THR B 1 111 ? -3.748 -11.734 5.309 1 98.19 111 THR B N 1
ATOM 2046 C CA 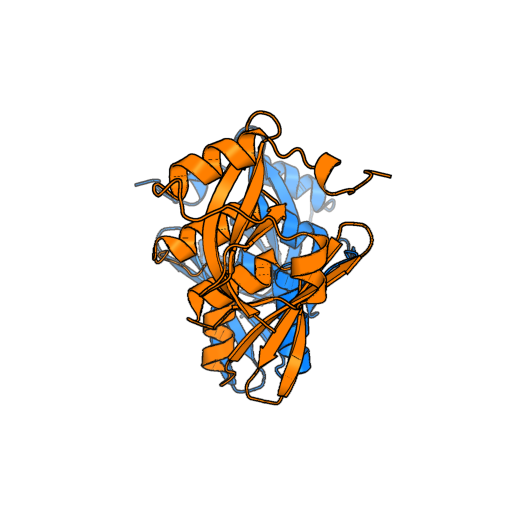. THR B 1 111 ? -5.141 -12.023 5.625 1 98.19 111 THR B CA 1
ATOM 2047 C C . THR B 1 111 ? -5.371 -13.523 5.742 1 98.19 111 THR B C 1
ATOM 2049 O O . THR B 1 111 ? -6.461 -13.969 6.121 1 98.19 111 THR B O 1
ATOM 2052 N N . GLY B 1 112 ? -4.383 -14.297 5.355 1 97.75 112 GLY B N 1
ATOM 2053 C CA . GLY B 1 112 ? -4.566 -15.742 5.332 1 97.75 112 GLY B CA 1
ATOM 2054 C C . GLY B 1 112 ? -5.449 -16.219 4.191 1 97.75 112 GLY B C 1
ATOM 2055 O O . GLY B 1 112 ? -6.188 -17.188 4.336 1 97.75 112 GLY B O 1
ATOM 2056 N N . THR B 1 113 ? -5.441 -15.484 3.143 1 98.75 113 THR B N 1
ATOM 2057 C CA . THR B 1 113 ? -6.281 -15.773 1.985 1 98.75 113 THR B CA 1
ATOM 2058 C C . THR B 1 113 ? -5.582 -16.734 1.036 1 98.75 113 THR B C 1
ATOM 2060 O O . THR B 1 113 ? -4.387 -16.594 0.771 1 98.75 113 THR B O 1
ATOM 2063 N N . PRO B 1 114 ? -6.289 -17.734 0.494 1 98.88 114 PRO B N 1
ATOM 2064 C CA . PRO B 1 114 ? -5.652 -18.656 -0.449 1 98.88 114 PRO B CA 1
ATOM 2065 C C . PRO B 1 114 ? -5.297 -17.984 -1.777 1 98.88 114 PRO B C 1
ATOM 2067 O O . PRO B 1 114 ? -5.984 -17.062 -2.209 1 98.88 114 PRO B O 1
ATOM 2070 N N . ILE B 1 115 ? -4.262 -18.484 -2.367 1 98.94 115 ILE B N 1
ATOM 2071 C CA . ILE B 1 115 ? -3.779 -17.984 -3.654 1 98.94 115 ILE B CA 1
ATOM 2072 C C . ILE B 1 115 ? -3.943 -19.078 -4.711 1 98.94 115 ILE B C 1
ATOM 2074 O O . ILE B 1 115 ? -3.586 -20.234 -4.48 1 98.94 115 ILE B O 1
ATOM 2078 N N . TYR B 1 116 ? -4.438 -18.672 -5.844 1 98.88 116 TYR B N 1
ATOM 2079 C CA . TYR B 1 116 ? -4.617 -19.609 -6.953 1 98.88 116 TYR B CA 1
ATOM 2080 C C . TYR B 1 116 ? -3.955 -19.078 -8.219 1 98.88 116 TYR B C 1
ATOM 2082 O O . TYR B 1 116 ? -3.797 -17.859 -8.383 1 98.88 116 TYR B O 1
ATOM 2090 N N . GLY B 1 117 ? -3.559 -19.953 -9.07 1 98.69 117 GLY B N 1
ATOM 2091 C CA . GLY B 1 117 ? -3.092 -19.656 -10.414 1 98.69 117 GLY B CA 1
ATOM 2092 C C . GLY B 1 117 ? -3.904 -20.328 -11.5 1 98.69 117 GLY B C 1
ATOM 2093 O O . GLY B 1 117 ? -4.309 -21.484 -11.344 1 98.69 117 GLY B O 1
ATOM 2094 N N . SER B 1 118 ? -4.145 -19.594 -12.531 1 98.25 118 SER B N 1
ATOM 2095 C CA . SER B 1 118 ? -4.867 -20.203 -13.648 1 98.25 118 SER B CA 1
ATOM 2096 C C . SER B 1 118 ? -4.016 -21.266 -14.344 1 98.25 118 SER B C 1
ATOM 2098 O O . SER B 1 118 ? -2.787 -21.172 -14.336 1 98.25 118 SER B O 1
ATOM 2100 N N . ASP B 1 119 ? -4.723 -22.203 -14.992 1 96.88 119 ASP B N 1
ATOM 2101 C CA . ASP B 1 119 ? -4.016 -23.203 -15.773 1 96.88 119 ASP B CA 1
ATOM 2102 C C . ASP B 1 119 ? -3.162 -22.562 -16.859 1 96.88 119 ASP B C 1
ATOM 2104 O O . ASP B 1 119 ? -2.021 -22.969 -17.078 1 96.88 119 ASP B O 1
ATOM 2108 N N . GLY B 1 120 ? -3.76 -21.578 -17.453 1 96.94 120 GLY B N 1
ATOM 2109 C CA . GLY B 1 120 ? -3.049 -20.906 -18.531 1 96.94 120 GLY B CA 1
ATOM 2110 C C . GLY B 1 120 ? -1.744 -20.281 -18.078 1 96.94 120 GLY B C 1
ATOM 2111 O O . GLY B 1 120 ? -0.712 -20.438 -18.734 1 96.94 120 GLY B O 1
ATOM 2112 N N . VAL B 1 121 ? -1.752 -19.641 -16.938 1 98.06 121 VAL B N 1
ATOM 2113 C CA . VAL B 1 121 ? -0.567 -18.984 -16.406 1 98.06 121 VAL B CA 1
ATOM 2114 C C . VAL B 1 121 ? 0.481 -20.016 -16.016 1 98.06 121 VAL B C 1
ATOM 2116 O O . VAL B 1 121 ? 1.67 -19.844 -16.297 1 98.06 121 VAL B O 1
ATOM 2119 N N . LEU B 1 122 ? 0.098 -21.109 -15.398 1 97 122 LEU B N 1
ATOM 2120 C CA . LEU B 1 122 ? 1.021 -22.156 -14.977 1 97 122 LEU B CA 1
ATOM 2121 C C . LEU B 1 122 ? 1.609 -22.891 -16.172 1 97 122 LEU B C 1
ATOM 2123 O O . LEU B 1 122 ? 2.781 -23.281 -16.156 1 97 122 LEU B O 1
ATOM 2127 N N . ASP B 1 123 ? 0.782 -23.031 -17.203 1 95.75 123 ASP B N 1
ATOM 2128 C CA . ASP B 1 123 ? 1.265 -23.672 -18.422 1 95.75 123 ASP B CA 1
ATOM 2129 C C . ASP B 1 123 ? 2.307 -22.812 -19.125 1 95.75 123 ASP B C 1
ATOM 2131 O O . ASP B 1 123 ? 3.297 -23.328 -19.641 1 95.75 123 ASP B O 1
ATOM 2135 N N . ASP B 1 124 ? 2.055 -21.531 -19.078 1 95.5 124 ASP B N 1
ATOM 2136 C CA . ASP B 1 124 ? 2.879 -20.609 -19.844 1 95.5 124 ASP B CA 1
ATOM 2137 C C . ASP B 1 124 ? 4.172 -20.281 -19.109 1 95.5 124 ASP B C 1
ATOM 2139 O O . ASP B 1 124 ? 5.227 -20.125 -19.719 1 95.5 124 ASP B O 1
ATOM 2143 N N . ALA B 1 125 ? 4.09 -20.188 -17.781 1 95.44 125 ALA B N 1
ATOM 2144 C CA . ALA B 1 125 ? 5.227 -19.609 -17.062 1 95.44 125 ALA B CA 1
ATOM 2145 C C . ALA B 1 125 ? 5.652 -20.5 -15.906 1 95.44 125 ALA B C 1
ATOM 2147 O O . ALA B 1 125 ? 6.641 -20.219 -15.227 1 95.44 125 ALA B O 1
ATOM 2148 N N . GLY B 1 126 ? 4.906 -21.547 -15.664 1 94.69 126 GLY B N 1
ATOM 2149 C CA . GLY B 1 126 ? 5.289 -22.484 -14.617 1 94.69 126 GLY B CA 1
ATOM 2150 C C . GLY B 1 126 ? 6.496 -23.328 -14.984 1 94.69 126 GLY B C 1
ATOM 2151 O O . GLY B 1 126 ? 6.695 -23.656 -16.156 1 94.69 126 GLY B O 1
ATOM 2152 N N . ILE B 1 127 ? 7.238 -23.672 -13.977 1 92.56 127 ILE B N 1
ATOM 2153 C CA . ILE B 1 127 ? 8.398 -24.547 -14.148 1 92.56 127 ILE B CA 1
ATOM 2154 C C . ILE B 1 127 ? 8.203 -25.828 -13.352 1 92.56 127 ILE B C 1
ATOM 2156 O O . ILE B 1 127 ? 7.938 -25.781 -12.148 1 92.56 127 ILE B O 1
ATOM 2160 N N . ALA B 1 128 ? 8.406 -26.906 -14.016 1 90.06 128 ALA B N 1
ATOM 2161 C CA . ALA B 1 128 ? 8.289 -28.203 -13.344 1 90.06 128 ALA B CA 1
ATOM 2162 C C . ALA B 1 128 ? 9.617 -28.625 -12.727 1 90.06 128 ALA B C 1
ATOM 2164 O O . ALA B 1 128 ? 10.648 -28.609 -13.398 1 90.06 128 ALA B O 1
ATOM 2165 N N . ILE B 1 129 ? 9.625 -28.766 -11.43 1 78.56 129 ILE B N 1
ATOM 2166 C CA . ILE B 1 129 ? 10.805 -29.297 -10.758 1 78.56 129 ILE B CA 1
ATOM 2167 C C . ILE B 1 129 ? 10.469 -30.656 -10.148 1 78.56 129 ILE B C 1
ATOM 2169 O O . ILE B 1 129 ? 9.664 -30.75 -9.211 1 78.56 129 ILE B O 1
ATOM 2173 N N . PRO B 1 130 ? 11.008 -31.766 -10.727 1 68.88 130 PRO B N 1
ATOM 2174 C CA . PRO B 1 130 ? 10.703 -33.094 -10.242 1 68.88 130 PRO B CA 1
ATOM 2175 C C . PRO B 1 130 ? 11.133 -33.312 -8.797 1 68.88 130 PRO B C 1
ATOM 2177 O O . PRO B 1 130 ? 12.086 -32.688 -8.328 1 68.88 130 PRO B O 1
ATOM 2180 N N . ASP B 1 131 ? 10.219 -33.844 -7.898 1 59.78 131 ASP B N 1
ATOM 2181 C CA . ASP B 1 131 ? 10.312 -34.156 -6.477 1 59.78 131 ASP B CA 1
ATOM 2182 C C . ASP B 1 131 ? 11.672 -34.781 -6.141 1 59.78 131 ASP B C 1
ATOM 2184 O O . ASP B 1 131 ? 12.102 -34.75 -4.984 1 59.78 131 ASP B O 1
ATOM 2188 N N . GLU B 1 132 ? 12.25 -35.406 -7.09 1 54.59 132 GLU B N 1
ATOM 2189 C CA . GLU B 1 132 ? 13.367 -36.188 -6.574 1 54.59 132 GLU B CA 1
ATOM 2190 C C . GLU B 1 132 ? 14.297 -35.312 -5.723 1 54.59 132 GLU B C 1
ATOM 2192 O O . GLU B 1 132 ? 15.148 -35.844 -5.004 1 54.59 132 GLU B O 1
ATOM 2197 N N . GLN B 1 133 ? 14.742 -34.156 -6.23 1 51.16 133 GLN B N 1
ATOM 2198 C CA . GLN B 1 133 ? 15.75 -33.469 -5.402 1 51.16 133 GLN B CA 1
ATOM 2199 C C . GLN B 1 133 ? 15.094 -32.719 -4.254 1 51.16 133 GLN B C 1
ATOM 2201 O O . GLN B 1 133 ? 14.328 -31.781 -4.488 1 51.16 133 GLN B O 1
ATOM 2206 N N . GLU B 1 134 ? 14.922 -33.312 -3.172 1 48.25 134 GLU B N 1
ATOM 2207 C CA . GLU B 1 134 ? 14.203 -33.031 -1.935 1 48.25 134 GLU B CA 1
ATOM 2208 C C . GLU B 1 134 ? 14.406 -31.578 -1.515 1 48.25 134 GLU B C 1
ATOM 2210 O O . GLU B 1 134 ? 13.516 -30.969 -0.921 1 48.25 134 GLU B O 1
ATOM 2215 N N . ASP B 1 135 ? 15.688 -31.156 -1.404 1 55.44 135 ASP B N 1
ATOM 2216 C CA . ASP B 1 135 ? 15.797 -29.891 -0.691 1 55.44 135 ASP B CA 1
ATOM 2217 C C . ASP B 1 135 ? 15.25 -28.75 -1.53 1 55.44 135 ASP B C 1
ATOM 2219 O O . ASP B 1 135 ? 15.875 -28.328 -2.504 1 55.44 135 ASP B O 1
ATOM 2223 N N . GLU B 1 136 ? 13.984 -28.516 -1.497 1 55.38 136 GLU B N 1
ATOM 2224 C CA . GLU B 1 136 ? 13.195 -27.516 -2.203 1 55.38 136 GLU B CA 1
ATOM 2225 C C . GLU B 1 136 ? 13.984 -26.219 -2.373 1 55.38 136 GLU B C 1
ATOM 2227 O O . GLU B 1 136 ? 13.984 -25.625 -3.453 1 55.38 136 GLU B O 1
ATOM 2232 N N . VAL B 1 137 ? 14.617 -25.859 -1.285 1 56.38 137 VAL B N 1
ATOM 2233 C CA . VAL B 1 137 ? 15.344 -24.594 -1.281 1 56.38 137 VAL B CA 1
ATOM 2234 C C . VAL B 1 137 ? 16.547 -24.672 -2.229 1 56.38 137 VAL B C 1
ATOM 2236 O O . VAL B 1 137 ? 16.844 -23.734 -2.957 1 56.38 137 VAL B O 1
ATOM 2239 N N . GLU B 1 138 ? 17.25 -25.781 -2.178 1 59.62 138 GLU B N 1
ATOM 2240 C CA . GLU B 1 138 ? 18.422 -25.938 -3.029 1 59.62 138 GLU B CA 1
ATOM 2241 C C . GLU B 1 138 ? 18.031 -25.984 -4.504 1 59.62 138 GLU B C 1
ATOM 2243 O O . GLU B 1 138 ? 18.719 -25.406 -5.348 1 59.62 138 GLU B O 1
ATOM 2248 N N . LYS B 1 139 ? 17.016 -26.516 -4.828 1 60.03 139 LYS B N 1
ATOM 2249 C CA . LYS B 1 139 ? 16.531 -26.562 -6.203 1 60.03 139 LYS B CA 1
ATOM 2250 C C . LYS B 1 139 ? 16.141 -25.188 -6.707 1 60.03 139 LYS B C 1
ATOM 2252 O O . LYS B 1 139 ? 16.406 -24.844 -7.859 1 60.03 139 LYS B O 1
ATOM 2257 N N . PHE B 1 140 ? 15.641 -24.656 -5.805 1 62.91 140 PHE B N 1
ATOM 2258 C CA . PHE B 1 140 ? 15.188 -23.312 -6.148 1 62.91 140 PHE B CA 1
ATOM 2259 C C . PHE B 1 140 ? 16.375 -22.406 -6.43 1 62.91 140 PHE B C 1
ATOM 2261 O O . PHE B 1 140 ? 16.359 -21.641 -7.398 1 62.91 140 PHE B O 1
ATOM 2268 N N . ARG B 1 141 ? 17.297 -22.562 -5.527 1 63.88 141 ARG B N 1
ATOM 2269 C CA . ARG B 1 141 ? 18.5 -21.781 -5.734 1 63.88 141 ARG B CA 1
ATOM 2270 C C . ARG B 1 141 ? 19.125 -22.078 -7.09 1 63.88 141 ARG B C 1
ATOM 2272 O O . ARG B 1 141 ? 19.547 -21.172 -7.805 1 63.88 141 ARG B O 1
ATOM 2279 N N . GLU B 1 142 ? 19.156 -23.281 -7.355 1 63.69 142 GLU B N 1
ATOM 2280 C CA . GLU B 1 142 ? 19.75 -23.688 -8.625 1 63.69 142 GLU B CA 1
ATOM 2281 C C . GLU B 1 142 ? 18.922 -23.172 -9.805 1 63.69 142 GLU B C 1
ATOM 2283 O O . GLU B 1 142 ? 19.484 -22.75 -10.82 1 63.69 142 GLU B O 1
ATOM 2288 N N . PHE B 1 143 ? 17.719 -23.266 -9.57 1 63.09 143 PHE B N 1
ATOM 2289 C CA . PHE B 1 143 ? 16.828 -22.812 -10.625 1 63.09 143 PHE B CA 1
ATOM 2290 C C . PHE B 1 143 ? 16.969 -21.312 -10.844 1 63.09 143 PHE B C 1
ATOM 2292 O O . PHE B 1 143 ? 17.062 -20.859 -11.984 1 63.09 143 PHE B O 1
ATOM 2299 N N . LEU B 1 144 ? 16.859 -20.578 -9.797 1 63.75 144 LEU B N 1
ATOM 2300 C CA . LEU B 1 144 ? 16.969 -19.125 -9.875 1 63.75 144 LEU B CA 1
ATOM 2301 C C . LEU B 1 144 ? 18.281 -18.719 -10.523 1 63.75 144 LEU B C 1
ATOM 2303 O O . LEU B 1 144 ? 18.359 -17.688 -11.188 1 63.75 144 LEU B O 1
ATOM 2307 N N . ASP B 1 145 ? 19.219 -19.578 -10.25 1 64.19 145 ASP B N 1
ATOM 2308 C CA . ASP B 1 145 ? 20.531 -19.312 -10.844 1 64.19 145 ASP B CA 1
ATOM 2309 C C . ASP B 1 145 ? 20.469 -19.453 -12.367 1 64.19 145 ASP B C 1
ATOM 2311 O O . ASP B 1 145 ? 21.344 -18.938 -13.07 1 64.19 145 ASP B O 1
ATOM 2315 N N . GLN B 1 146 ? 19.422 -20.062 -12.742 1 60.59 146 GLN B N 1
ATOM 2316 C CA . GLN B 1 146 ? 19.359 -20.375 -14.172 1 60.59 146 GLN B CA 1
ATOM 2317 C C . GLN B 1 146 ? 18.391 -19.438 -14.891 1 60.59 146 GLN B C 1
ATOM 2319 O O . GLN B 1 146 ? 18.375 -19.406 -16.125 1 60.59 146 GLN B O 1
ATOM 2324 N N . ILE B 1 147 ? 17.594 -18.781 -14.078 1 58.72 147 ILE B N 1
ATOM 2325 C CA . ILE B 1 147 ? 16.562 -18.031 -14.766 1 58.72 147 ILE B CA 1
ATOM 2326 C C . ILE B 1 147 ? 16.953 -16.562 -14.852 1 58.72 147 ILE B C 1
ATOM 2328 O O . ILE B 1 147 ? 17.562 -16.016 -13.922 1 58.72 147 ILE B O 1
ATOM 2332 N N . SER B 1 148 ? 17.078 -16.047 -16.016 1 59.5 148 SER B N 1
ATOM 2333 C CA . SER B 1 148 ? 17.203 -14.609 -16.281 1 59.5 148 SER B CA 1
ATOM 2334 C C . SER B 1 148 ? 15.852 -14 -16.656 1 59.5 148 SER B C 1
ATOM 2336 O O . SER B 1 148 ? 14.961 -14.703 -17.141 1 59.5 148 SER B O 1
ATOM 2338 N N . PRO B 1 149 ? 15.594 -12.648 -16.125 1 58.66 149 PRO B N 1
ATOM 2339 C CA . PRO B 1 149 ? 14.383 -11.969 -16.594 1 58.66 149 PRO B CA 1
ATOM 2340 C C . PRO B 1 149 ? 14.102 -12.211 -18.078 1 58.66 149 PRO B C 1
ATOM 2342 O O . PRO B 1 149 ? 12.938 -12.266 -18.484 1 58.66 149 PRO B O 1
ATOM 2345 N N . GLU B 1 150 ? 15.156 -12.203 -18.797 1 58.06 150 GLU B N 1
ATOM 2346 C CA . GLU B 1 150 ? 15.055 -12.375 -20.25 1 58.06 150 GLU B CA 1
ATOM 2347 C C . GLU B 1 150 ? 14.391 -13.703 -20.609 1 58.06 150 GLU B C 1
ATOM 2349 O O . GLU B 1 150 ? 13.805 -13.844 -21.688 1 58.06 150 GLU B O 1
ATOM 2354 N N . ASP B 1 151 ? 14.555 -14.508 -19.656 1 53.56 151 ASP B N 1
ATOM 2355 C CA . ASP B 1 151 ? 14.047 -15.844 -19.938 1 53.56 151 ASP B CA 1
ATOM 2356 C C . ASP B 1 151 ? 12.516 -15.867 -19.922 1 53.56 151 ASP B C 1
ATOM 2358 O O . ASP B 1 151 ? 11.898 -16.797 -20.422 1 53.56 151 ASP B O 1
ATOM 2362 N N . PHE B 1 152 ? 12.039 -14.953 -19.25 1 54.75 152 PHE B N 1
ATOM 2363 C CA . PHE B 1 152 ? 10.578 -14.898 -19.188 1 54.75 152 PHE B CA 1
ATOM 2364 C C . PHE B 1 152 ? 10.031 -13.992 -20.281 1 54.75 152 PHE B C 1
ATOM 2366 O O . PHE B 1 152 ? 8.852 -13.641 -20.266 1 54.75 152 PHE B O 1
ATOM 2373 N N . GLY B 1 153 ? 10.578 -13.68 -21.328 1 47.72 153 GLY B N 1
ATOM 2374 C CA . GLY B 1 153 ? 10.133 -12.969 -22.516 1 47.72 153 GLY B CA 1
ATOM 2375 C C . GLY B 1 153 ? 9.875 -11.492 -22.266 1 47.72 153 GLY B C 1
ATOM 2376 O O . GLY B 1 153 ? 9.133 -10.852 -23.016 1 47.72 153 GLY B O 1
ATOM 2377 N N . THR B 1 154 ? 10.141 -10.922 -21.141 1 41.34 154 THR B N 1
ATOM 2378 C CA . THR B 1 154 ? 9.875 -9.492 -20.984 1 41.34 154 THR B CA 1
ATOM 2379 C C . THR B 1 154 ? 10.875 -8.664 -21.781 1 41.34 154 THR B C 1
ATOM 2381 O O . THR B 1 154 ? 12.07 -8.68 -21.484 1 41.34 154 THR B O 1
ATOM 2384 N N . ASN B 1 155 ? 10.789 -8.617 -22.984 1 34.38 155 ASN B N 1
ATOM 2385 C CA . ASN B 1 155 ? 11.445 -7.625 -23.828 1 34.38 155 ASN B CA 1
ATOM 2386 C C . ASN B 1 155 ? 11.344 -6.223 -23.234 1 34.38 155 ASN B C 1
ATOM 2388 O O . ASN B 1 155 ? 10.242 -5.715 -23.016 1 34.38 155 ASN B O 1
ATOM 2392 N N . SER B 1 156 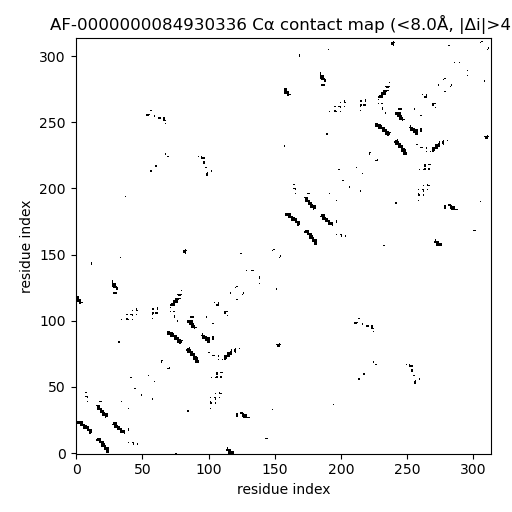? 12.242 -5.828 -22.469 1 32.31 156 SER B N 1
ATOM 2393 C CA . SER B 1 156 ? 12.359 -4.383 -22.297 1 32.31 156 SER B CA 1
ATOM 2394 C C . SER B 1 156 ? 12.25 -3.662 -23.641 1 32.31 156 SER B C 1
ATOM 2396 O O . SER B 1 156 ? 13.203 -3.648 -24.422 1 32.31 156 SER B O 1
ATOM 2398 N N . GLN B 1 157 ? 11.07 -3.775 -24.406 1 23.58 157 GLN B N 1
ATOM 2399 C CA . GLN B 1 157 ? 10.945 -2.662 -25.328 1 23.58 157 GLN B CA 1
ATOM 2400 C C . GLN B 1 157 ? 10.688 -1.353 -24.594 1 23.58 157 GLN B C 1
ATOM 2402 O O . GLN B 1 157 ? 9.984 -1.337 -23.578 1 23.58 157 GLN B O 1
#

InterPro domains:
  IPR003729 Bifunctional nuclease domain [PF02577] (20-128)
  IPR003729 Bifunctional nuclease domain [PS51658] (1-129)
  IPR036104 Bifunctional nuclease superfamily [G3DSA:3.10.690.10] (1-140)
  IPR036104 Bifunctional nuclease superfamily [SSF103256] (2-136)

pLDDT: mean 87.82, std 17.01, range [23.41, 98.94]

Nearest PDB structures (foldseek):
  1vjl-assembly1_B  TM=9.567E-01  e=1.117E-14  Thermotoga maritima
  1sj5-assembly1_A  TM=9.386E-01  e=1.054E-14  Thermotoga maritima
  1vjl-assembly1_A  TM=9.378E-01  e=1.498E-14  Thermotoga maritima
  1sj5-assembly1_B  TM=9.568E-01  e=6.123E-14  Thermotoga maritima
  1cm9-assembly1_B  TM=5.712E-01  e=4.498E-01  Human gammaherpesvirus 8

Organism: Streptomyces venezuelae (strain ATCC 10712 / CBS 650.69 / DSM 40230 / JCM 4526 / NBRC 13096 / PD 04745) (NCBI:txid953739)